Protein AF-A0A9E3D1I4-F1 (afdb_monomer_lite)

Secondary structure (DSSP, 8-state):
-----------------PPPP--EEEES-SEEEEE-TT--EEEEEEEE--TTSPPEEE-TTS-TTTTS-TTTS-SEEE-TT--EEEEEEEEEEEEEEEEE----SSS---TTBTTEEEPSSSSS--SS-TTS-EEE-TT-EEEEEEEEEEE-TT-PPTT-EEE--EEEEEEEEEEEEE-TTS-EEEEEEEEEEEES-TT--TTTS-EEEEPP---HHHHHHHHHHHHHHHHHHHHTT-

pLDDT: mean 79.7, std 18.16, range [32.25, 98.44]

Foldseek 3Di:
DDDDDDDPPPPPPPPPQFAQAQKAKAWPPLEDDADALFDKAFTKMKIAGAAPGAKHKAAFVVDPPRRHHPVQDDQWFAFPVRDIFGFPDFDTKAKFKDWDDDDDDDDDDDAADPQKHFPPDPQFDGCADPNRIDIAGHRGMDMDRRGMIGGHPVGHDAFDKDQYTKMWIKMKTWHWGADPVRDITIGIDIGTSDIQCPPSPSVRTRMHHHHHPPPPVVVVVVVVVVVVVVVVVVVVVD

Sequence (238 aa):
MKKLVIASLALISSAWSHATPDVVLSFTQPTAAPIGAHDPIPLWLTVSVPAGQSDFVFDPNAGFPWGFAASDIPTTGFDSSFTNRTFTSYSSASIGFGETCTDGAATTMVCNTSPYGIASGPGFQSIADANGLVHISAGSSVSVLAGTFYPSAAGAVPGQTYNLFNAELALTVTGTGLDGSGNTVALTGISFFDATCPSLAPSCTFTRTIAAVPEPGSWGLLALGLGGLAWELRRRRI

Structure (mmCIF, N/CA/C/O backbone):
data_AF-A0A9E3D1I4-F1
#
_entry.id   AF-A0A9E3D1I4-F1
#
loop_
_atom_site.group_PDB
_atom_site.id
_atom_site.type_symbol
_atom_site.label_atom_id
_atom_site.label_alt_id
_atom_site.label_comp_id
_atom_site.label_asym_id
_atom_site.label_entity_id
_atom_site.label_seq_id
_atom_site.pdbx_PDB_ins_code
_atom_site.Cartn_x
_atom_site.Cartn_y
_atom_site.Cartn_z
_atom_site.occupancy
_atom_site.B_iso_or_equiv
_atom_site.auth_seq_id
_atom_site.auth_comp_id
_atom_site.auth_asym_id
_atom_site.auth_atom_id
_atom_site.pdbx_PDB_model_num
ATOM 1 N N . MET A 1 1 ? 34.287 -34.549 -51.943 1.00 41.31 1 MET A N 1
ATOM 2 C CA . MET A 1 1 ? 34.324 -33.256 -51.224 1.00 41.31 1 MET A CA 1
ATOM 3 C C . MET A 1 1 ? 33.057 -33.142 -50.382 1.00 41.31 1 MET A C 1
ATOM 5 O O . MET A 1 1 ? 31.981 -33.118 -50.956 1.00 41.31 1 MET A O 1
ATOM 9 N N . LYS A 1 2 ? 33.160 -33.179 -49.046 1.00 44.72 2 LYS A N 1
ATOM 10 C CA . LYS A 1 2 ? 32.029 -33.033 -48.107 1.00 44.72 2 LYS A CA 1
ATOM 11 C C . LYS A 1 2 ? 32.090 -31.629 -47.494 1.00 44.72 2 LYS A C 1
ATOM 13 O O . LYS A 1 2 ? 33.103 -31.312 -46.881 1.00 44.72 2 LYS A O 1
ATOM 18 N N . LYS A 1 3 ? 31.055 -30.802 -47.659 1.00 36.50 3 LYS A N 1
ATOM 19 C CA . LYS A 1 3 ? 30.859 -29.540 -46.914 1.00 36.50 3 LYS A CA 1
ATOM 20 C C . LYS A 1 3 ? 29.360 -29.419 -46.625 1.00 36.50 3 LYS A C 1
ATOM 22 O O . LYS A 1 3 ? 28.575 -29.322 -47.556 1.00 36.50 3 LYS A O 1
ATOM 27 N N . LEU A 1 4 ? 28.938 -29.878 -45.449 1.00 37.59 4 LEU A N 1
ATOM 28 C CA . LEU A 1 4 ? 28.745 -29.107 -44.210 1.00 37.59 4 LEU A CA 1
ATOM 29 C C . LEU A 1 4 ? 27.609 -28.083 -44.368 1.00 37.59 4 LEU A C 1
ATOM 31 O O . LEU A 1 4 ? 27.834 -26.935 -44.733 1.00 37.59 4 LEU A O 1
ATOM 35 N N . VAL A 1 5 ? 26.386 -28.552 -44.110 1.00 38.75 5 VAL A N 1
ATOM 36 C CA . VAL A 1 5 ? 25.184 -27.728 -43.956 1.00 38.75 5 VAL A CA 1
ATOM 37 C C . VAL A 1 5 ? 25.180 -27.226 -42.514 1.00 38.75 5 VAL A C 1
ATOM 39 O O . VAL A 1 5 ? 25.064 -28.021 -41.584 1.00 38.75 5 VAL A O 1
ATOM 42 N N . ILE A 1 6 ? 25.367 -25.921 -42.326 1.00 45.91 6 ILE A N 1
ATOM 43 C CA . ILE A 1 6 ? 25.229 -25.263 -41.024 1.00 45.91 6 ILE A CA 1
ATOM 44 C C . ILE A 1 6 ? 23.731 -25.042 -40.814 1.00 45.91 6 ILE A C 1
ATOM 46 O O . ILE A 1 6 ? 23.130 -24.183 -41.454 1.00 45.91 6 ILE A O 1
ATOM 50 N N . ALA A 1 7 ? 23.118 -25.863 -39.964 1.00 43.59 7 ALA A N 1
ATOM 51 C CA . ALA A 1 7 ? 21.757 -25.645 -39.502 1.00 43.59 7 ALA A CA 1
ATOM 52 C C . ALA A 1 7 ? 21.782 -24.532 -38.447 1.00 43.59 7 ALA A C 1
ATOM 54 O O . ALA A 1 7 ? 22.271 -24.729 -37.334 1.00 43.59 7 ALA A O 1
ATOM 55 N N . SER A 1 8 ? 21.290 -23.350 -38.812 1.00 44.72 8 SER A N 1
ATOM 56 C CA . SER A 1 8 ? 21.044 -22.260 -37.873 1.00 44.72 8 SER A CA 1
ATOM 57 C C . SER A 1 8 ? 19.955 -22.688 -36.890 1.00 44.72 8 SER A C 1
ATOM 59 O O . SER A 1 8 ? 18.774 -22.717 -37.231 1.00 44.72 8 SER A O 1
ATOM 61 N N . LEU A 1 9 ? 20.358 -23.042 -35.668 1.00 41.19 9 LEU A N 1
ATOM 62 C CA . LEU A 1 9 ? 19.457 -23.172 -34.529 1.00 41.19 9 LEU A CA 1
ATOM 63 C C . LEU A 1 9 ? 18.944 -21.764 -34.195 1.00 41.19 9 LEU A C 1
ATOM 65 O O . LEU A 1 9 ? 19.615 -20.986 -33.519 1.00 41.19 9 LEU A O 1
ATOM 69 N N . ALA A 1 10 ? 17.773 -21.408 -34.719 1.00 43.47 10 ALA A N 1
ATOM 70 C CA . ALA A 1 10 ? 17.029 -20.264 -34.224 1.00 43.47 10 ALA A CA 1
ATOM 71 C C . ALA A 1 10 ? 16.539 -20.623 -32.815 1.00 43.47 10 ALA A C 1
ATOM 73 O O . ALA A 1 10 ? 15.586 -21.383 -32.653 1.00 43.47 10 ALA A O 1
ATOM 74 N N . LEU A 1 11 ? 17.236 -20.126 -31.791 1.00 40.84 11 LEU A N 1
ATOM 75 C CA . LEU A 1 11 ? 16.712 -20.076 -30.432 1.00 40.84 11 LEU A CA 1
ATOM 76 C C . LEU A 1 11 ? 15.463 -19.198 -30.480 1.00 40.84 11 LEU A C 1
ATOM 78 O O . LEU A 1 11 ? 15.553 -17.975 -30.546 1.00 40.84 11 LEU A O 1
ATOM 82 N N . ILE A 1 12 ? 14.295 -19.837 -30.504 1.00 39.03 12 ILE A N 1
ATOM 83 C CA . ILE A 1 12 ? 13.017 -19.182 -30.256 1.00 39.03 12 ILE A CA 1
ATOM 84 C C . ILE A 1 12 ? 13.049 -18.803 -28.775 1.00 39.03 12 ILE A C 1
ATOM 86 O O . ILE A 1 12 ? 12.599 -19.557 -27.916 1.00 39.03 12 ILE A O 1
ATOM 90 N N . SER A 1 13 ? 13.648 -17.658 -28.453 1.00 37.69 13 SER A N 1
ATOM 91 C CA . SER A 1 13 ? 13.347 -16.980 -27.203 1.00 37.69 13 SER A CA 1
ATOM 92 C C . SER A 1 13 ? 11.893 -16.552 -27.329 1.00 37.69 13 SER A C 1
ATOM 94 O O . SER A 1 13 ? 11.586 -15.553 -27.980 1.00 37.69 13 SER A O 1
ATOM 96 N N . SER A 1 14 ? 10.983 -17.359 -26.791 1.00 39.19 14 SER A N 1
ATOM 97 C CA . SER A 1 14 ? 9.626 -16.921 -26.500 1.00 39.19 14 SER A CA 1
ATOM 98 C C . SER A 1 14 ? 9.765 -15.626 -25.710 1.00 39.19 14 SER A C 1
ATOM 100 O O . SER A 1 14 ? 10.224 -15.652 -24.572 1.00 39.19 14 SER A O 1
ATOM 102 N N . ALA A 1 15 ? 9.483 -14.487 -26.333 1.00 39.84 15 ALA A N 1
ATOM 103 C CA . ALA A 1 15 ? 9.293 -13.254 -25.604 1.00 39.84 15 ALA A CA 1
ATOM 104 C C . ALA A 1 15 ? 7.957 -13.432 -24.885 1.00 39.84 15 ALA A C 1
ATOM 106 O O . ALA A 1 15 ? 6.895 -13.346 -25.500 1.00 39.84 15 ALA A O 1
ATOM 107 N N . TRP A 1 16 ? 8.031 -13.800 -23.609 1.00 40.53 16 TRP A N 1
ATOM 108 C CA . TRP A 1 16 ? 6.906 -13.836 -22.685 1.00 40.53 16 TRP A CA 1
ATOM 109 C C . TRP A 1 16 ? 6.444 -12.379 -22.512 1.00 40.53 16 TRP A C 1
ATOM 111 O O . TRP A 1 16 ? 6.830 -11.705 -21.568 1.00 40.53 16 TRP A O 1
ATOM 121 N N . SER A 1 17 ? 5.674 -11.856 -23.471 1.00 42.03 17 SER A N 1
ATOM 122 C CA . SER A 1 17 ? 4.935 -10.600 -23.314 1.00 42.03 17 SER A CA 1
ATOM 123 C C . SER A 1 17 ? 3.676 -10.923 -22.522 1.00 42.03 17 SER A C 1
ATOM 125 O O . SER A 1 17 ? 2.591 -11.037 -23.089 1.00 42.03 17 SER A O 1
ATOM 127 N N . HIS A 1 18 ? 3.835 -11.170 -21.225 1.00 53.09 18 HIS A N 1
ATOM 128 C CA . HIS A 1 18 ? 2.689 -11.335 -20.345 1.00 53.09 18 HIS A CA 1
ATOM 129 C C . HIS A 1 18 ? 2.144 -9.948 -20.061 1.00 53.09 18 HIS A C 1
ATOM 131 O O . HIS A 1 18 ? 2.865 -9.099 -19.544 1.00 53.09 18 HIS A O 1
ATOM 137 N N . ALA A 1 19 ? 0.885 -9.722 -20.438 1.00 61.25 19 ALA A N 1
ATOM 138 C CA . ALA A 1 19 ? 0.118 -8.654 -19.822 1.00 61.25 19 ALA A CA 1
ATOM 139 C C . ALA A 1 19 ? 0.217 -8.847 -18.306 1.00 61.25 19 ALA A C 1
ATOM 141 O O . ALA A 1 19 ? 0.108 -9.985 -17.833 1.00 61.25 19 ALA A O 1
ATOM 142 N N . THR A 1 20 ? 0.484 -7.772 -17.565 1.00 70.75 20 THR A N 1
ATOM 143 C CA . THR A 1 20 ? 0.505 -7.852 -16.104 1.00 70.75 20 THR A CA 1
ATOM 144 C C . THR A 1 20 ? -0.827 -8.451 -15.642 1.00 70.75 20 THR A C 1
ATOM 146 O O . THR A 1 20 ? -1.873 -7.976 -16.089 1.00 70.75 20 THR A O 1
ATOM 149 N N . PRO A 1 21 ? -0.826 -9.533 -14.842 1.00 77.69 21 PRO A N 1
ATOM 150 C CA . PRO A 1 21 ? -2.074 -10.180 -14.465 1.00 77.69 21 PRO A CA 1
ATOM 151 C C . PRO A 1 21 ? -2.924 -9.214 -13.644 1.00 77.69 21 PRO A C 1
ATOM 153 O O . PRO A 1 21 ? -2.389 -8.469 -12.821 1.00 77.69 21 PRO A O 1
ATOM 156 N N . ASP A 1 22 ? -4.241 -9.260 -13.842 1.00 84.69 22 ASP A N 1
A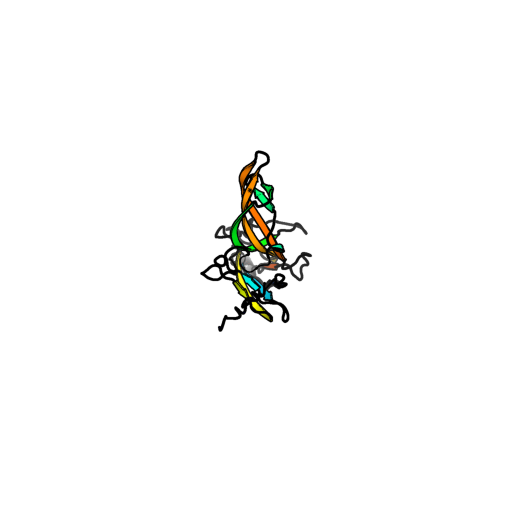TOM 157 C CA . ASP A 1 22 ? -5.173 -8.508 -13.004 1.00 84.69 22 ASP A CA 1
ATOM 158 C C . ASP A 1 22 ? -5.026 -8.995 -11.561 1.00 84.69 22 ASP A C 1
ATOM 160 O O . ASP A 1 22 ? -5.353 -10.139 -11.240 1.00 84.69 22 ASP A O 1
ATOM 164 N N . VAL A 1 23 ? -4.503 -8.142 -10.689 1.00 89.75 23 VAL A N 1
ATOM 165 C CA . VAL A 1 23 ? -4.421 -8.410 -9.256 1.00 89.75 23 VAL A CA 1
ATOM 166 C C . VAL A 1 23 ? -5.661 -7.828 -8.599 1.00 89.75 23 VAL A C 1
ATOM 168 O O . VAL A 1 23 ? -6.083 -6.736 -8.952 1.00 89.75 23 VAL A O 1
ATOM 171 N N . VAL A 1 24 ? -6.226 -8.548 -7.633 1.00 91.00 24 VAL A N 1
ATOM 172 C CA . VAL A 1 24 ? -7.333 -8.067 -6.807 1.00 91.00 24 VAL A CA 1
ATOM 173 C C . VAL A 1 24 ? -6.823 -7.767 -5.406 1.00 91.00 24 VAL A C 1
ATOM 175 O O . VAL A 1 24 ? -6.311 -8.659 -4.715 1.00 91.00 24 VAL A O 1
ATOM 178 N N . LEU A 1 25 ? -6.996 -6.522 -4.976 1.00 90.31 25 LEU A N 1
ATOM 179 C CA . LEU A 1 25 ? -6.655 -6.036 -3.648 1.00 90.31 25 LEU A CA 1
ATOM 180 C C . LEU A 1 25 ? -7.912 -5.919 -2.776 1.00 90.31 25 LEU A C 1
ATOM 182 O O . LEU A 1 25 ? -8.926 -5.359 -3.176 1.00 90.31 25 LEU A O 1
ATOM 186 N N . SER A 1 26 ? -7.858 -6.423 -1.544 1.00 90.25 26 SER A N 1
ATOM 187 C CA . SER A 1 26 ? -8.977 -6.323 -0.595 1.00 90.25 26 SER A CA 1
ATOM 188 C C . SER A 1 26 ? -8.497 -6.180 0.846 1.00 90.25 26 SER A C 1
ATOM 190 O O . SER A 1 26 ? -7.419 -6.651 1.204 1.00 90.25 26 SER A O 1
ATOM 192 N N . PHE A 1 27 ? -9.299 -5.559 1.712 1.00 89.44 27 PHE A N 1
ATOM 193 C CA . PHE A 1 27 ? -9.055 -5.639 3.152 1.00 89.44 27 PHE A CA 1
ATOM 194 C C . PHE A 1 27 ? -9.393 -7.045 3.648 1.00 89.44 27 PHE A C 1
ATOM 196 O O . PHE A 1 27 ? -10.498 -7.532 3.418 1.00 89.44 27 PHE A O 1
ATOM 203 N N . THR A 1 28 ? -8.493 -7.676 4.404 1.00 88.31 28 THR A N 1
ATOM 204 C CA . THR A 1 28 ? -8.778 -8.984 5.026 1.00 88.31 28 THR A CA 1
ATOM 205 C C . THR A 1 28 ? -9.933 -8.878 6.025 1.00 88.31 28 THR A C 1
ATOM 207 O O . THR A 1 28 ? -10.706 -9.813 6.213 1.00 88.31 28 THR A O 1
ATOM 210 N N . GLN A 1 29 ? -10.046 -7.722 6.684 1.00 83.50 29 GLN A N 1
ATOM 211 C CA . GLN A 1 29 ? -11.100 -7.406 7.644 1.00 83.50 29 GLN A CA 1
ATOM 212 C C . GLN A 1 29 ? -11.575 -5.966 7.417 1.00 83.50 29 GLN A C 1
ATOM 214 O O . GLN A 1 29 ? -11.140 -5.067 8.149 1.00 83.50 29 GLN A O 1
ATOM 219 N N . PRO A 1 30 ? -12.443 -5.721 6.416 1.00 77.56 30 PRO A N 1
ATOM 220 C CA . PRO A 1 30 ? -12.924 -4.374 6.109 1.00 77.56 30 PRO A CA 1
ATOM 221 C C . PRO A 1 30 ? -13.661 -3.778 7.310 1.00 77.56 30 PRO A C 1
ATOM 223 O O . PRO A 1 30 ? -13.490 -2.609 7.622 1.00 77.56 30 PRO A O 1
ATOM 226 N N . THR A 1 31 ? -14.364 -4.612 8.076 1.00 78.31 31 THR A N 1
ATOM 227 C CA . THR A 1 31 ? -14.998 -4.263 9.351 1.00 78.31 31 THR A CA 1
ATOM 228 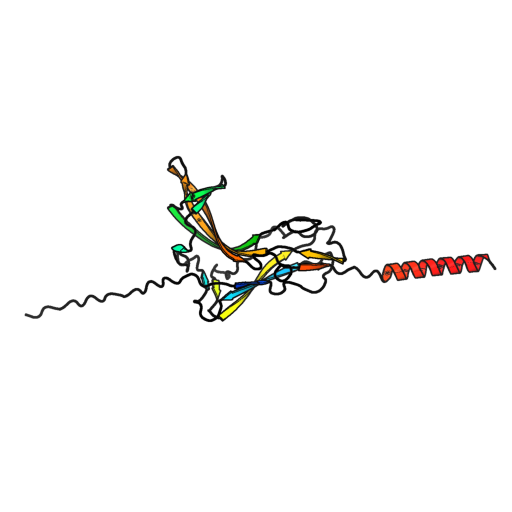C C . THR A 1 31 ? -14.555 -5.246 10.431 1.00 78.31 31 THR A C 1
ATOM 230 O O . THR A 1 31 ? -14.470 -6.444 10.158 1.00 78.31 31 THR A O 1
ATOM 233 N N . ALA A 1 32 ? -14.310 -4.784 11.656 1.00 76.31 32 ALA A N 1
ATOM 234 C CA . ALA A 1 32 ? -13.990 -5.664 12.781 1.00 76.31 32 ALA A CA 1
ATOM 235 C C . ALA A 1 32 ? -14.719 -5.240 14.056 1.00 76.31 32 ALA A C 1
ATOM 237 O O . ALA A 1 32 ? -15.386 -4.205 14.095 1.00 76.31 32 ALA A O 1
ATOM 238 N N . ALA A 1 33 ? -14.590 -6.076 15.088 1.00 82.19 33 ALA A N 1
ATOM 239 C CA . ALA A 1 33 ? -15.156 -5.829 16.404 1.00 82.19 33 ALA A CA 1
ATOM 240 C C . ALA A 1 33 ? -14.671 -4.491 16.995 1.00 82.19 33 ALA A C 1
ATOM 242 O O . ALA A 1 33 ? -13.593 -4.012 16.624 1.00 82.19 33 ALA A O 1
ATOM 243 N N . PRO A 1 34 ? -15.442 -3.903 17.928 1.00 85.50 34 PRO A N 1
ATOM 244 C CA . PRO A 1 34 ? -15.034 -2.680 18.588 1.00 85.50 34 PRO A CA 1
ATOM 245 C C . PRO A 1 34 ? -13.682 -2.825 19.291 1.00 85.50 34 PRO A C 1
ATOM 247 O O . PRO A 1 34 ? -13.417 -3.844 19.928 1.00 85.50 34 PRO A O 1
ATOM 250 N N . ILE A 1 35 ? -12.856 -1.790 19.197 1.00 87.56 35 ILE A N 1
ATOM 251 C CA . ILE A 1 35 ? -11.520 -1.728 19.808 1.00 87.56 35 ILE A CA 1
ATOM 252 C C . ILE A 1 35 ? -11.481 -0.685 20.926 1.00 87.56 35 ILE A C 1
ATOM 254 O O . ILE A 1 35 ? -12.298 0.237 20.943 1.00 87.56 35 ILE A O 1
ATOM 258 N N . GLY A 1 36 ? -10.536 -0.790 21.855 1.00 87.81 36 GLY A N 1
ATOM 259 C CA . GLY A 1 36 ? -10.308 0.253 22.847 1.00 87.81 36 GLY A CA 1
ATOM 260 C C . GLY A 1 36 ? -9.837 1.564 22.212 1.00 87.81 36 GLY A C 1
ATOM 261 O O . GLY A 1 36 ? -9.196 1.581 21.163 1.00 87.81 36 GLY A O 1
ATOM 262 N N . ALA A 1 37 ? -10.115 2.682 22.885 1.00 87.25 37 ALA A N 1
ATOM 263 C CA . ALA A 1 37 ? -9.743 4.027 22.431 1.00 87.25 37 ALA A CA 1
ATOM 264 C C . ALA A 1 37 ? -8.227 4.235 22.235 1.00 87.25 37 ALA A C 1
ATOM 266 O O . ALA A 1 37 ? -7.821 5.151 21.523 1.00 87.25 37 ALA A O 1
ATOM 267 N N . HIS A 1 38 ? -7.397 3.403 22.868 1.00 86.75 38 HIS A N 1
ATOM 268 C CA . HIS A 1 38 ? -5.936 3.470 22.790 1.00 86.75 38 HIS A CA 1
ATOM 269 C C . HIS A 1 38 ? -5.308 2.237 22.129 1.00 86.75 38 HIS A C 1
ATOM 271 O O . HIS A 1 38 ? -4.083 2.118 22.096 1.00 86.75 38 HIS A O 1
ATOM 277 N N . ASP A 1 39 ? -6.125 1.342 21.574 1.00 87.50 39 ASP A N 1
ATOM 278 C CA . ASP A 1 39 ? -5.611 0.137 20.940 1.00 87.50 39 ASP A CA 1
ATOM 279 C C . ASP A 1 39 ? -5.112 0.451 19.521 1.00 87.50 39 ASP A C 1
ATOM 281 O O . ASP A 1 39 ? -5.786 1.170 18.768 1.00 87.50 39 ASP A O 1
ATOM 285 N N . PRO A 1 40 ? -3.938 -0.074 19.128 1.00 86.94 40 PRO A N 1
ATOM 286 C CA . PRO A 1 40 ? -3.469 0.032 17.758 1.00 86.94 40 PRO A CA 1
ATOM 287 C C . PRO A 1 40 ? -4.345 -0.805 16.822 1.00 86.94 40 PRO A C 1
ATOM 289 O O . PRO A 1 40 ? -4.815 -1.888 17.176 1.00 86.94 40 PRO A O 1
ATOM 292 N N . ILE A 1 41 ? -4.515 -0.325 15.594 1.00 84.19 41 ILE A N 1
ATOM 293 C CA . ILE A 1 41 ? -5.323 -0.983 14.568 1.00 84.19 41 ILE A CA 1
ATOM 294 C C . ILE A 1 41 ? -4.391 -1.554 13.500 1.00 84.19 41 ILE A C 1
ATOM 296 O O . ILE A 1 41 ? -3.895 -0.788 12.669 1.00 84.19 41 ILE A O 1
ATOM 300 N N . PRO A 1 42 ? -4.145 -2.875 13.482 1.00 85.56 42 PRO A N 1
ATOM 301 C CA . PRO A 1 42 ? -3.404 -3.489 12.395 1.00 85.56 42 PRO A CA 1
ATOM 302 C C . PRO A 1 42 ? -4.269 -3.518 11.135 1.00 85.56 42 PRO A C 1
ATOM 304 O O . PRO A 1 42 ? -5.436 -3.926 11.159 1.00 85.56 42 PRO A O 1
ATOM 307 N N . LEU A 1 43 ? -3.674 -3.111 10.025 1.00 83.19 43 LEU A N 1
ATOM 308 C CA . LEU A 1 43 ? -4.296 -3.120 8.721 1.00 83.19 43 LEU A CA 1
ATOM 309 C C . LEU A 1 43 ? -3.747 -4.272 7.890 1.00 83.19 43 LEU A C 1
ATOM 311 O O . LEU A 1 43 ? -2.605 -4.244 7.436 1.00 83.19 43 LEU A O 1
ATOM 315 N N . TRP A 1 44 ? -4.605 -5.253 7.649 1.00 88.75 44 TRP A N 1
ATOM 316 C CA . TRP A 1 44 ? -4.286 -6.393 6.806 1.00 88.75 44 TRP A CA 1
ATOM 317 C C . TRP A 1 44 ? -4.937 -6.248 5.436 1.00 88.75 44 TRP A C 1
ATOM 319 O O . TRP A 1 44 ? -6.154 -6.053 5.333 1.00 88.75 44 TRP A O 1
ATOM 329 N N . LEU A 1 45 ? -4.113 -6.367 4.401 1.00 89.31 45 LEU A N 1
ATOM 330 C CA . LEU A 1 45 ? -4.535 -6.429 3.009 1.00 89.31 45 LEU A CA 1
ATOM 331 C C . LEU A 1 45 ? -4.325 -7.840 2.482 1.00 89.31 45 LEU A C 1
ATOM 333 O O . LEU A 1 45 ? -3.360 -8.508 2.846 1.00 89.31 45 LEU A O 1
ATOM 337 N N . THR A 1 46 ? -5.221 -8.277 1.610 1.00 92.81 46 THR A N 1
ATOM 338 C CA . THR A 1 46 ? -5.073 -9.493 0.822 1.00 92.81 46 THR A CA 1
ATOM 339 C C . THR A 1 46 ? -4.907 -9.112 -0.635 1.00 92.81 46 THR A C 1
ATOM 341 O O . THR A 1 46 ? -5.759 -8.436 -1.211 1.00 92.81 46 THR A O 1
ATOM 344 N N . VAL A 1 47 ? -3.799 -9.564 -1.207 1.00 93.06 47 VAL A N 1
ATOM 345 C CA . VAL A 1 47 ? -3.472 -9.455 -2.624 1.00 93.06 47 VAL A CA 1
ATOM 346 C C . VAL A 1 47 ? -3.736 -10.819 -3.241 1.00 93.06 47 VAL A C 1
ATOM 348 O O . VAL A 1 47 ? -3.204 -11.822 -2.763 1.00 93.06 47 VAL A O 1
ATOM 351 N N . SER A 1 48 ? -4.574 -10.883 -4.268 1.00 94.56 48 SER A N 1
ATOM 352 C CA . SER A 1 48 ? -4.960 -12.145 -4.900 1.00 94.56 48 SER A CA 1
ATOM 353 C C . SER A 1 48 ? -4.829 -12.080 -6.411 1.00 94.56 48 SER A C 1
ATOM 355 O O . SER A 1 48 ? -5.111 -11.054 -7.020 1.00 94.56 48 SER A O 1
ATOM 357 N N . VAL A 1 49 ? -4.401 -13.187 -7.009 1.00 94.25 49 VAL A N 1
ATOM 358 C CA . VAL A 1 49 ? -4.333 -13.347 -8.462 1.00 94.25 49 VAL A CA 1
ATOM 359 C C . VAL A 1 49 ? -5.455 -14.306 -8.861 1.00 94.25 49 VAL A C 1
ATOM 361 O O . VAL A 1 49 ? -5.430 -15.462 -8.428 1.00 94.25 49 VAL A O 1
ATOM 364 N N . PRO A 1 50 ? -6.460 -13.880 -9.646 1.00 93.62 50 PRO A N 1
ATOM 365 C CA . PRO A 1 50 ? -7.558 -14.741 -10.066 1.00 93.62 50 PRO A CA 1
ATOM 366 C C . PRO A 1 50 ? -7.076 -16.010 -10.776 1.00 93.62 50 PRO A C 1
ATOM 368 O O . PRO A 1 50 ? -6.079 -16.015 -11.502 1.00 93.62 50 PRO A O 1
ATOM 371 N N . ALA A 1 51 ? -7.810 -17.109 -10.592 1.00 92.50 51 ALA A N 1
ATOM 372 C CA . ALA A 1 51 ? -7.539 -18.339 -11.327 1.00 92.50 51 ALA A CA 1
ATOM 373 C C . ALA A 1 51 ? -7.731 -18.103 -12.836 1.00 92.50 51 ALA A C 1
ATOM 375 O O . ALA A 1 51 ? -8.743 -17.546 -13.256 1.00 92.50 51 ALA A O 1
ATOM 376 N N . GLY A 1 52 ? -6.764 -18.540 -13.646 1.00 90.00 52 GLY A N 1
ATOM 377 C CA . GLY A 1 52 ? -6.770 -18.342 -15.100 1.00 90.00 52 GLY A CA 1
ATOM 378 C C . GLY A 1 52 ? -5.956 -17.141 -15.594 1.00 90.00 52 GLY A C 1
ATOM 379 O O . GLY A 1 52 ? -5.811 -16.994 -16.804 1.00 90.00 52 GLY A O 1
ATOM 380 N N . GLN A 1 53 ? -5.397 -16.331 -14.690 1.00 91.00 53 GLN A N 1
ATOM 381 C CA . GLN A 1 53 ? -4.375 -15.331 -15.015 1.00 91.00 53 GLN A CA 1
ATOM 382 C C . GLN A 1 53 ? -2.964 -15.946 -14.989 1.00 91.00 53 GLN A C 1
ATOM 384 O O . GLN A 1 53 ? -2.791 -17.105 -14.608 1.00 91.00 53 GLN A O 1
ATOM 389 N N . SER A 1 54 ? -1.948 -15.189 -15.409 1.00 91.44 54 SER A N 1
ATOM 390 C CA . SER A 1 54 ? -0.547 -15.538 -15.139 1.00 91.44 54 SER A CA 1
ATOM 391 C C . SER A 1 54 ? -0.145 -15.185 -13.707 1.00 91.44 54 SER A C 1
ATOM 393 O O . SER A 1 54 ? -0.804 -14.385 -13.049 1.00 91.44 54 SER A O 1
ATOM 395 N N . ASP A 1 55 ? 0.951 -15.771 -13.232 1.00 92.75 55 ASP A N 1
ATOM 396 C CA . ASP A 1 55 ? 1.540 -15.423 -11.939 1.00 92.75 55 ASP A CA 1
ATOM 397 C C . ASP A 1 55 ? 1.895 -13.931 -11.877 1.00 92.75 55 ASP A C 1
ATOM 399 O O . ASP A 1 55 ? 2.398 -13.357 -12.846 1.00 92.75 55 ASP A O 1
ATOM 403 N N . PHE A 1 56 ? 1.671 -13.313 -10.718 1.00 92.69 56 PHE A N 1
ATOM 404 C CA . PHE A 1 56 ? 2.147 -11.966 -10.436 1.00 92.69 56 PHE A CA 1
ATOM 405 C C . PHE A 1 56 ? 3.574 -12.047 -9.903 1.00 92.69 56 PHE A C 1
ATOM 407 O O . PHE A 1 56 ? 3.799 -12.566 -8.806 1.00 92.69 56 PHE A O 1
ATOM 414 N N . VAL A 1 57 ? 4.533 -11.559 -10.690 1.00 92.81 57 VAL A N 1
ATOM 415 C CA . VAL A 1 57 ? 5.961 -11.626 -10.371 1.00 92.81 57 VAL A CA 1
ATOM 416 C C . VAL A 1 57 ? 6.572 -10.233 -10.448 1.00 92.81 57 VAL A C 1
ATOM 418 O O . VAL A 1 57 ? 6.516 -9.586 -11.489 1.00 92.81 57 VAL A O 1
ATOM 421 N N . PHE A 1 58 ? 7.195 -9.801 -9.355 1.00 93.12 58 PHE A N 1
ATOM 422 C CA . PHE A 1 58 ? 8.063 -8.631 -9.314 1.00 93.12 58 PHE A CA 1
ATOM 423 C C . PHE A 1 58 ? 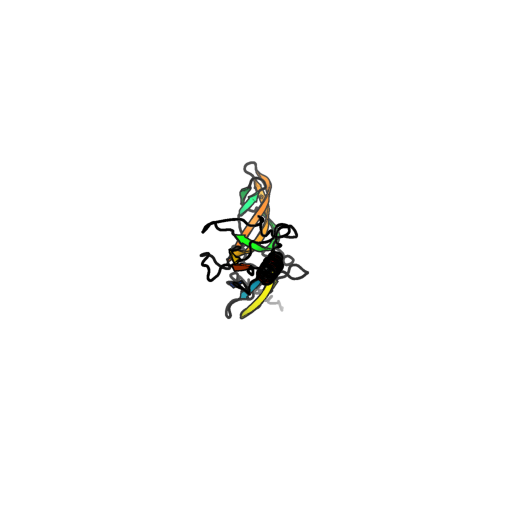9.449 -9.056 -8.842 1.00 93.12 58 PHE A C 1
ATOM 425 O O . PHE A 1 58 ? 9.588 -9.643 -7.768 1.00 93.12 58 PHE A O 1
ATOM 432 N N . ASP A 1 59 ? 10.470 -8.730 -9.630 1.00 93.62 59 ASP A N 1
ATOM 433 C CA . ASP A 1 59 ? 11.865 -8.953 -9.261 1.00 93.62 59 ASP A CA 1
ATOM 434 C C . ASP A 1 59 ? 12.700 -7.688 -9.526 1.00 93.62 59 ASP A C 1
ATOM 436 O O . ASP A 1 59 ? 13.035 -7.403 -10.683 1.00 93.62 59 ASP A O 1
ATOM 440 N N . PRO A 1 60 ? 13.083 -6.927 -8.480 1.00 91.00 60 PRO A N 1
ATOM 441 C CA . PRO A 1 60 ? 13.889 -5.722 -8.642 1.00 91.00 60 PRO A CA 1
ATOM 442 C C . PRO A 1 60 ? 15.308 -6.027 -9.155 1.00 91.00 60 PRO A C 1
ATOM 444 O O . PRO A 1 60 ? 15.966 -5.134 -9.694 1.00 91.00 60 PRO A O 1
ATOM 447 N N . ASN A 1 61 ? 15.774 -7.274 -9.034 1.00 92.00 61 ASN A N 1
ATOM 448 C CA . ASN A 1 61 ? 17.108 -7.723 -9.429 1.00 92.00 61 ASN A CA 1
ATOM 449 C C . ASN A 1 61 ? 17.156 -8.295 -10.855 1.00 92.00 61 ASN A C 1
ATOM 451 O O . ASN A 1 61 ? 18.245 -8.404 -11.420 1.00 92.00 61 ASN A O 1
ATOM 455 N N . ALA A 1 62 ? 16.009 -8.603 -11.470 1.00 89.94 62 ALA A N 1
ATOM 456 C CA . ALA A 1 62 ? 15.932 -9.087 -12.853 1.00 89.94 62 ALA A CA 1
ATOM 457 C C . ALA A 1 62 ? 16.328 -8.024 -13.902 1.00 89.94 62 ALA A C 1
ATOM 459 O O . ALA A 1 62 ? 16.489 -8.342 -15.082 1.00 89.94 62 ALA A O 1
ATOM 460 N N . GLY A 1 63 ? 16.502 -6.766 -13.478 1.00 89.75 63 GLY A N 1
ATOM 461 C CA . GLY A 1 63 ? 16.660 -5.615 -14.364 1.00 89.75 63 GLY A CA 1
ATOM 462 C C . GLY A 1 63 ? 15.333 -5.204 -15.002 1.00 89.75 63 GLY A C 1
ATOM 463 O O . GLY A 1 63 ? 14.333 -5.910 -14.900 1.00 89.75 63 GLY A O 1
ATOM 464 N N . PHE A 1 64 ? 15.306 -4.042 -15.658 1.00 91.56 64 PHE A N 1
ATOM 465 C CA . PHE A 1 64 ? 14.114 -3.575 -16.371 1.00 91.56 64 PHE A CA 1
ATOM 466 C C . PHE A 1 64 ? 13.637 -4.640 -17.381 1.00 91.56 64 PHE A C 1
ATOM 468 O O . PHE A 1 64 ? 14.467 -5.113 -18.167 1.00 91.56 64 PHE A O 1
ATOM 475 N N . PRO A 1 65 ? 12.335 -4.996 -17.422 1.00 92.88 65 PRO A N 1
ATOM 476 C CA . PRO A 1 65 ? 11.174 -4.359 -16.767 1.00 92.88 65 PRO A CA 1
ATOM 477 C C . PRO A 1 65 ? 10.700 -5.002 -15.438 1.00 92.88 65 PRO A C 1
ATOM 479 O O . PRO A 1 65 ? 9.524 -4.913 -15.099 1.00 92.88 65 PRO A O 1
ATOM 482 N N . TRP A 1 66 ? 11.586 -5.648 -14.673 1.00 93.25 66 TRP A N 1
ATOM 483 C CA . TRP A 1 66 ? 11.341 -6.183 -13.317 1.00 93.25 66 TRP A CA 1
ATOM 484 C C . TRP A 1 66 ? 10.208 -7.209 -13.191 1.00 93.25 66 TRP A C 1
ATOM 486 O O . TRP A 1 66 ? 9.572 -7.313 -12.144 1.00 93.25 66 TRP A O 1
ATOM 496 N N . GLY A 1 67 ? 9.962 -7.974 -14.255 1.00 88.81 67 GLY A N 1
ATOM 497 C CA . GLY A 1 67 ? 8.893 -8.979 -14.304 1.00 88.81 67 GLY A CA 1
ATOM 498 C C . GLY A 1 67 ? 7.592 -8.503 -14.958 1.00 88.81 67 GLY A C 1
ATOM 499 O O . GLY A 1 67 ? 6.701 -9.319 -15.166 1.00 88.81 67 GLY A O 1
ATOM 500 N N . PHE A 1 68 ? 7.499 -7.230 -15.355 1.00 89.25 68 PHE A N 1
ATOM 501 C CA . PHE A 1 68 ? 6.325 -6.666 -16.034 1.00 89.25 68 PHE A CA 1
ATOM 502 C C . PHE A 1 68 ? 6.499 -6.569 -17.554 1.00 89.25 68 PHE A C 1
ATOM 504 O O . PHE A 1 68 ? 7.606 -6.682 -18.082 1.00 89.25 68 PHE A O 1
ATOM 511 N N . ALA A 1 69 ? 5.421 -6.286 -18.289 1.00 88.38 69 ALA A N 1
ATOM 512 C CA . ALA A 1 69 ? 5.561 -5.807 -19.660 1.00 88.38 69 ALA A CA 1
ATOM 513 C C . ALA A 1 69 ? 6.096 -4.367 -19.660 1.00 88.38 69 ALA A C 1
ATOM 515 O O . ALA A 1 69 ? 5.682 -3.529 -18.863 1.00 88.38 69 ALA A O 1
ATOM 516 N N . ALA A 1 70 ? 6.985 -4.039 -20.601 1.00 90.81 70 ALA A N 1
ATOM 517 C CA . ALA A 1 70 ? 7.534 -2.685 -20.717 1.00 90.81 70 ALA A CA 1
ATOM 518 C C . ALA A 1 70 ? 6.456 -1.608 -20.968 1.00 90.81 70 ALA A C 1
ATOM 520 O O . ALA A 1 70 ? 6.683 -0.445 -20.646 1.00 90.81 70 ALA A O 1
ATOM 521 N N . SER A 1 71 ? 5.301 -1.989 -21.530 1.00 88.94 71 SER A N 1
ATOM 522 C CA . SER A 1 71 ? 4.132 -1.118 -21.716 1.00 88.94 71 SER A CA 1
ATOM 523 C C . SER A 1 71 ? 3.454 -0.708 -20.413 1.00 88.94 71 SER A C 1
ATOM 525 O O . SER A 1 71 ? 2.787 0.322 -20.383 1.00 88.94 71 SER A O 1
ATOM 527 N N . ASP A 1 72 ? 3.621 -1.509 -19.363 1.00 87.38 72 ASP A N 1
ATOM 528 C CA . ASP A 1 72 ? 2.926 -1.342 -18.084 1.00 87.38 72 ASP A CA 1
ATOM 529 C C . ASP A 1 72 ? 3.774 -0.491 -17.117 1.00 87.38 72 ASP A C 1
ATOM 531 O O . ASP A 1 72 ? 3.303 -0.022 -16.078 1.00 87.38 72 ASP A O 1
ATOM 535 N N . ILE A 1 73 ? 5.032 -0.235 -17.493 1.00 91.81 73 ILE A N 1
ATOM 536 C CA . ILE A 1 73 ? 5.941 0.667 -16.793 1.00 91.81 73 ILE A CA 1
ATOM 537 C C . ILE A 1 73 ? 5.616 2.121 -17.179 1.00 91.81 73 ILE A C 1
ATOM 539 O O . ILE A 1 73 ? 5.547 2.435 -18.372 1.00 91.81 73 ILE A O 1
ATOM 543 N N . PRO A 1 74 ? 5.459 3.040 -16.206 1.00 92.62 74 PRO A N 1
ATOM 544 C CA . PRO A 1 74 ? 5.142 4.428 -16.509 1.00 92.62 74 PRO A CA 1
ATOM 545 C C . PRO A 1 74 ? 6.260 5.084 -17.327 1.00 92.62 74 PRO A C 1
ATOM 547 O O . PRO A 1 74 ? 7.420 5.110 -16.922 1.00 92.62 74 PRO A O 1
ATOM 550 N N . THR A 1 75 ? 5.896 5.659 -18.474 1.00 96.56 75 THR A N 1
ATOM 551 C CA . THR A 1 75 ? 6.835 6.333 -19.392 1.00 96.56 75 THR A CA 1
ATOM 552 C C . THR A 1 75 ? 7.176 7.759 -18.963 1.00 96.56 75 THR A C 1
ATOM 554 O O . THR A 1 75 ? 8.131 8.356 -19.466 1.00 96.56 75 THR A O 1
ATOM 557 N N . THR A 1 76 ? 6.423 8.303 -18.007 1.00 96.38 76 THR A N 1
ATOM 558 C CA . THR A 1 76 ? 6.639 9.621 -17.413 1.00 96.38 76 THR A CA 1
ATOM 559 C C . THR A 1 76 ? 6.710 9.534 -15.896 1.00 96.38 76 THR A C 1
ATOM 561 O O . THR A 1 76 ? 6.024 8.716 -15.286 1.00 96.38 76 THR A O 1
ATOM 564 N N . GLY A 1 77 ? 7.486 10.421 -15.287 1.00 94.50 77 GLY A N 1
ATOM 565 C CA . GLY A 1 77 ? 7.557 10.612 -13.844 1.00 94.50 77 GLY A CA 1
ATOM 566 C C . GLY A 1 77 ? 7.700 12.088 -13.496 1.00 94.50 77 GLY A C 1
ATOM 567 O O . GLY A 1 77 ? 7.925 12.923 -14.371 1.00 94.50 77 GLY A O 1
ATOM 568 N N . PHE A 1 78 ? 7.575 12.416 -12.220 1.00 95.69 78 PHE A N 1
ATOM 569 C CA . PHE A 1 78 ? 7.719 13.772 -11.706 1.00 95.69 78 PHE A CA 1
ATOM 570 C C . PHE A 1 78 ? 9.146 14.026 -11.209 1.00 95.69 78 PHE A C 1
ATOM 572 O O . PHE A 1 78 ? 9.757 13.167 -10.569 1.00 95.69 78 PHE A O 1
ATOM 579 N N . ASP A 1 79 ? 9.672 15.215 -11.513 1.00 94.94 79 ASP A N 1
ATOM 580 C CA . ASP A 1 79 ? 10.920 15.725 -10.938 1.00 94.94 79 ASP A CA 1
ATOM 581 C C . ASP A 1 79 ? 10.700 16.331 -9.535 1.00 94.94 79 ASP A C 1
ATOM 583 O O . ASP A 1 79 ? 9.589 16.346 -8.998 1.00 94.94 79 ASP A O 1
ATOM 587 N N . SER A 1 80 ? 11.761 16.865 -8.922 1.00 93.62 80 SER A N 1
ATOM 588 C CA . SER A 1 80 ? 11.690 17.520 -7.603 1.00 93.62 80 SER A CA 1
ATOM 589 C C . SER A 1 80 ? 10.814 18.779 -7.570 1.00 93.62 80 SER A C 1
ATOM 591 O O . SER A 1 80 ? 10.473 19.259 -6.491 1.00 93.62 80 SER A O 1
ATOM 593 N N . SER A 1 81 ? 10.448 19.314 -8.736 1.00 95.12 81 SER A N 1
ATOM 594 C CA . SER A 1 81 ? 9.516 20.432 -8.894 1.00 95.12 81 SER A CA 1
ATOM 595 C C . SER A 1 81 ? 8.099 19.951 -9.228 1.00 95.12 81 SER A C 1
ATOM 597 O O . SER A 1 81 ? 7.276 20.754 -9.664 1.00 95.12 81 SER A O 1
ATOM 599 N N . PHE A 1 82 ? 7.815 18.652 -9.065 1.00 92.31 82 PHE A N 1
ATOM 600 C CA . PHE A 1 82 ? 6.550 18.002 -9.419 1.00 92.31 82 PHE A CA 1
ATOM 601 C C . PHE A 1 82 ? 6.142 18.206 -10.886 1.00 92.31 82 PHE A C 1
ATOM 603 O O . PHE A 1 82 ? 4.963 18.153 -11.235 1.00 92.31 82 PHE A O 1
ATOM 610 N N . THR A 1 83 ? 7.114 18.443 -11.770 1.00 95.12 83 THR A N 1
ATOM 611 C CA . THR A 1 83 ? 6.858 18.559 -13.205 1.00 95.12 83 THR A CA 1
ATOM 612 C C . THR A 1 83 ? 6.965 17.183 -13.843 1.00 95.12 83 THR A C 1
ATOM 614 O O . THR A 1 83 ? 7.997 16.524 -13.727 1.00 95.12 83 THR A O 1
ATOM 617 N N . ASN A 1 84 ? 5.912 16.758 -14.546 1.00 96.75 84 ASN A N 1
ATOM 618 C CA . ASN A 1 84 ? 5.931 15.509 -15.303 1.00 96.75 84 ASN A CA 1
ATOM 619 C C . ASN A 1 84 ? 6.896 15.600 -16.486 1.00 96.75 84 ASN A C 1
ATOM 621 O O . ASN A 1 84 ? 6.807 16.516 -17.308 1.00 96.75 84 ASN A O 1
ATOM 625 N N . ARG A 1 85 ? 7.790 14.619 -16.592 1.00 97.19 85 ARG A N 1
ATOM 626 C CA . ARG A 1 85 ? 8.763 14.470 -17.675 1.00 97.19 85 ARG A CA 1
ATOM 627 C C . ARG A 1 85 ? 8.871 13.017 -18.107 1.00 97.19 85 ARG A C 1
ATOM 629 O O . ARG A 1 85 ? 8.570 12.107 -17.341 1.00 97.19 85 ARG A O 1
ATOM 636 N N . THR A 1 86 ? 9.316 12.804 -19.337 1.00 98.06 86 THR A N 1
ATOM 637 C CA . THR A 1 86 ? 9.541 11.465 -19.888 1.00 98.06 86 THR A CA 1
ATOM 638 C C . THR A 1 86 ? 10.820 10.857 -19.322 1.00 98.06 86 THR A C 1
ATOM 640 O O . THR A 1 86 ? 11.848 11.534 -19.239 1.00 98.06 86 THR A O 1
ATOM 643 N N . PHE A 1 87 ? 10.771 9.574 -18.973 1.00 98.12 87 PHE A N 1
ATOM 644 C CA . PHE A 1 87 ? 11.963 8.814 -18.620 1.00 98.12 87 PHE A CA 1
ATOM 645 C C . PHE A 1 87 ? 12.853 8.593 -19.848 1.00 98.12 87 PHE A C 1
ATOM 647 O O . PHE A 1 87 ? 12.403 8.123 -20.891 1.00 98.12 87 PHE A O 1
ATOM 654 N N . THR A 1 88 ? 14.140 8.888 -19.700 1.00 97.94 88 THR A N 1
ATOM 655 C CA . THR A 1 88 ? 15.198 8.509 -20.646 1.00 97.94 88 THR A CA 1
ATOM 656 C C . THR A 1 88 ? 15.849 7.190 -20.231 1.00 97.94 88 THR A C 1
ATOM 658 O O . THR A 1 88 ? 16.286 6.412 -21.076 1.00 97.94 88 THR A O 1
ATOM 661 N N . SER A 1 89 ? 15.918 6.922 -18.926 1.00 97.06 89 SER A N 1
ATOM 662 C CA . SER A 1 89 ? 16.391 5.655 -18.378 1.00 97.06 89 SER A CA 1
ATOM 663 C C . SER A 1 89 ? 15.732 5.354 -17.039 1.00 97.06 89 SER A C 1
ATOM 665 O O . SER A 1 89 ? 15.289 6.256 -16.326 1.00 97.06 89 SER A O 1
ATOM 667 N N . TYR A 1 90 ? 15.722 4.073 -16.691 1.00 97.25 90 TYR A N 1
ATOM 668 C CA . TYR A 1 90 ? 15.224 3.566 -15.423 1.00 97.25 90 TYR A CA 1
ATOM 669 C C . TYR A 1 90 ? 16.385 3.079 -14.552 1.00 97.25 90 TYR A C 1
ATOM 671 O O . TYR A 1 90 ? 17.334 2.487 -15.070 1.00 97.25 90 TYR A O 1
ATOM 679 N N . SER A 1 91 ? 16.316 3.316 -13.243 1.00 95.81 91 SER A N 1
ATOM 680 C CA . SER A 1 91 ? 17.354 2.920 -12.281 1.00 95.81 91 SER A CA 1
ATOM 681 C C . SER A 1 91 ? 16.891 1.858 -11.297 1.00 95.81 91 SER A C 1
ATOM 683 O O . SER A 1 91 ? 17.653 0.947 -10.985 1.00 95.81 91 SER A O 1
ATOM 685 N N . SER A 1 92 ? 15.663 1.958 -10.796 1.00 94.69 92 SER A N 1
ATOM 686 C CA . SER A 1 92 ? 15.112 0.977 -9.863 1.00 94.69 92 SER A CA 1
ATOM 687 C C . SER A 1 92 ? 13.592 0.992 -9.885 1.00 94.69 92 SER A C 1
ATOM 689 O O . SER A 1 92 ? 12.973 1.953 -10.344 1.00 94.69 92 SER A O 1
ATOM 691 N N . ALA A 1 93 ? 13.007 -0.070 -9.349 1.00 93.00 93 ALA A N 1
ATOM 692 C CA . ALA A 1 93 ? 11.593 -0.141 -9.055 1.00 93.00 93 ALA A CA 1
ATOM 693 C C . ALA A 1 93 ? 11.387 -0.711 -7.652 1.00 93.00 93 ALA A C 1
ATOM 695 O O . ALA A 1 93 ? 12.227 -1.450 -7.135 1.00 93.00 93 ALA A O 1
ATOM 696 N N . SER A 1 94 ? 10.261 -0.369 -7.048 1.00 91.19 94 SER A N 1
ATOM 697 C CA . SER A 1 94 ? 9.755 -0.973 -5.826 1.00 91.19 94 SER A CA 1
ATOM 698 C C . SER A 1 94 ? 8.250 -1.149 -5.939 1.00 91.19 94 SER A C 1
ATOM 700 O O . SER A 1 94 ? 7.563 -0.383 -6.617 1.00 91.19 94 SER A O 1
ATOM 702 N N . ILE A 1 95 ? 7.735 -2.162 -5.254 1.00 89.12 95 ILE A N 1
ATOM 703 C CA . ILE A 1 95 ? 6.303 -2.400 -5.145 1.00 89.12 95 ILE A CA 1
ATOM 704 C C . ILE A 1 95 ? 5.866 -2.263 -3.694 1.00 89.12 95 ILE A C 1
ATOM 706 O O . ILE A 1 95 ? 6.558 -2.699 -2.769 1.00 89.12 95 ILE A O 1
ATOM 710 N N . GLY A 1 96 ? 4.720 -1.639 -3.483 1.00 86.81 96 GLY A N 1
ATOM 711 C CA . GLY A 1 96 ? 4.169 -1.426 -2.156 1.00 86.81 96 GLY A CA 1
ATOM 712 C C . GLY A 1 96 ? 2.737 -0.942 -2.239 1.00 86.81 96 GLY A C 1
ATOM 713 O O . GLY A 1 96 ? 2.126 -0.976 -3.309 1.00 86.81 96 GLY A O 1
ATOM 714 N N . PHE A 1 97 ? 2.211 -0.488 -1.108 1.00 83.88 97 PHE A N 1
ATOM 715 C CA . PHE A 1 97 ? 0.877 0.090 -1.082 1.00 83.88 97 PHE A CA 1
ATOM 716 C C . PHE A 1 97 ? 0.925 1.613 -1.060 1.00 83.88 97 PHE A C 1
ATOM 718 O O . PHE A 1 97 ? 1.743 2.217 -0.367 1.00 83.88 97 PHE A O 1
ATOM 725 N N . GLY A 1 98 ? 0.029 2.218 -1.828 1.00 75.62 98 GLY A N 1
ATOM 726 C CA . GLY A 1 98 ? -0.379 3.604 -1.689 1.00 75.62 98 GLY A CA 1
ATOM 727 C C . GLY A 1 98 ? -1.671 3.709 -0.883 1.00 75.62 98 GLY A C 1
ATOM 728 O O . GLY A 1 98 ? -2.397 2.729 -0.689 1.00 75.62 98 GLY A O 1
ATOM 729 N N . GLU A 1 99 ? -1.962 4.922 -0.434 1.00 74.44 99 GLU A N 1
ATOM 730 C CA . GLU A 1 99 ? -3.249 5.279 0.149 1.00 74.44 99 GLU A CA 1
ATOM 731 C C . GLU A 1 99 ? -3.860 6.439 -0.625 1.00 74.44 99 GLU A C 1
ATOM 733 O O . GLU A 1 99 ? -3.181 7.416 -0.949 1.00 74.44 99 GLU A O 1
ATOM 738 N N . THR A 1 100 ? -5.162 6.349 -0.879 1.00 66.94 100 THR A N 1
ATOM 739 C CA . THR A 1 100 ? -5.967 7.497 -1.272 1.00 66.94 100 THR A CA 1
ATOM 740 C C . THR A 1 100 ? -6.981 7.799 -0.179 1.00 66.94 100 THR A C 1
ATOM 742 O O . THR A 1 100 ? -7.807 6.974 0.222 1.00 66.94 100 THR A O 1
ATOM 745 N N . CYS A 1 101 ? -6.891 9.020 0.338 1.00 61.66 101 CYS A N 1
ATOM 746 C CA . CYS A 1 101 ? -7.843 9.582 1.283 1.00 61.66 101 CYS A CA 1
ATOM 747 C C . CYS A 1 101 ? -8.883 10.340 0.447 1.00 61.66 101 CYS A C 1
ATOM 749 O O . CYS A 1 101 ? -8.512 11.104 -0.444 1.00 61.66 101 CYS A O 1
ATOM 751 N N . THR A 1 102 ? -10.172 10.109 0.681 1.00 52.62 102 THR A N 1
ATOM 752 C CA . THR A 1 102 ? -11.233 10.812 -0.054 1.00 52.62 102 THR A CA 1
ATOM 753 C C . THR A 1 102 ? -12.280 11.378 0.881 1.00 52.62 102 THR A C 1
ATOM 755 O O . THR A 1 102 ? -12.775 10.734 1.808 1.00 52.62 102 THR A O 1
ATOM 758 N N . ASP A 1 103 ? -12.604 12.629 0.597 1.00 48.84 103 ASP A N 1
ATOM 759 C CA . ASP A 1 103 ? -13.339 13.537 1.454 1.00 48.84 103 ASP A CA 1
ATOM 760 C C . ASP A 1 103 ? -14.836 13.350 1.166 1.00 48.84 103 ASP A C 1
ATOM 762 O O . ASP A 1 103 ? -15.374 13.911 0.213 1.00 48.84 103 ASP A O 1
ATOM 766 N N . GLY A 1 104 ? -15.508 12.489 1.937 1.00 37.88 104 GLY A N 1
ATOM 767 C CA . GLY A 1 104 ? -16.884 12.077 1.627 1.00 37.88 104 GLY A CA 1
ATOM 768 C C . GLY A 1 104 ? -17.973 12.546 2.592 1.00 37.88 104 GLY A C 1
ATOM 769 O O . GLY A 1 104 ? -19.035 12.973 2.148 1.00 37.88 104 GLY A O 1
ATOM 770 N N . ALA A 1 105 ? -17.769 12.461 3.912 1.00 32.62 105 ALA A N 1
ATOM 771 C CA . ALA A 1 105 ? -18.830 12.796 4.866 1.00 32.62 105 ALA A CA 1
ATOM 772 C C . ALA A 1 105 ? -18.318 13.044 6.296 1.00 32.62 105 ALA A C 1
ATOM 774 O O . ALA A 1 105 ? -17.803 12.146 6.946 1.00 32.62 105 ALA A O 1
ATOM 775 N N . ALA A 1 106 ? -18.535 14.282 6.751 1.00 33.16 106 ALA A N 1
ATOM 776 C CA . ALA A 1 106 ? -18.740 14.761 8.121 1.00 33.16 106 ALA A CA 1
ATOM 777 C C . ALA A 1 106 ? -17.858 14.225 9.277 1.00 33.16 106 ALA A C 1
ATOM 779 O O . ALA A 1 106 ? -18.028 13.128 9.795 1.00 33.16 106 ALA A O 1
ATOM 780 N N . THR A 1 107 ? -17.072 15.175 9.801 1.00 32.25 107 THR A N 1
ATOM 781 C CA . THR A 1 107 ? -16.386 15.238 11.105 1.00 32.25 107 THR A CA 1
ATOM 782 C C . THR A 1 107 ? -15.118 14.383 11.263 1.00 32.25 107 THR A C 1
ATOM 784 O O . THR A 1 107 ? -15.155 13.224 11.643 1.00 32.25 107 THR A O 1
ATOM 787 N N . THR A 1 108 ? -13.988 15.070 11.030 1.00 33.66 108 THR A N 1
ATOM 788 C CA . THR A 1 108 ? -12.568 14.722 11.261 1.00 33.66 108 THR A CA 1
ATOM 789 C C . THR A 1 108 ? -11.885 13.796 10.241 1.00 33.66 108 THR A C 1
ATOM 791 O O . THR A 1 108 ? -11.799 12.590 10.416 1.00 33.66 108 THR A O 1
ATOM 794 N N . MET A 1 109 ? -11.357 14.427 9.189 1.00 36.88 109 MET A N 1
ATOM 795 C CA . MET A 1 109 ? -10.352 13.940 8.218 1.00 36.88 109 MET A CA 1
ATOM 796 C C . MET A 1 109 ? -8.939 14.092 8.858 1.00 36.88 109 MET A C 1
ATOM 798 O O . MET A 1 109 ? -8.783 14.992 9.687 1.00 36.88 109 MET A O 1
ATOM 802 N N . VAL A 1 110 ? -7.865 13.320 8.613 1.00 46.81 110 VAL A N 1
ATOM 803 C CA . VAL A 1 110 ? -7.135 12.925 7.383 1.00 46.81 110 VAL A CA 1
ATOM 804 C C . VAL A 1 110 ? -6.101 11.838 7.769 1.00 46.81 110 VAL A C 1
ATOM 806 O O . VAL A 1 110 ? -5.705 11.747 8.931 1.00 46.81 110 VAL A O 1
ATOM 809 N N . CYS A 1 111 ? -5.605 11.073 6.790 1.00 54.75 111 CYS A N 1
ATOM 810 C CA . CYS A 1 111 ? -4.326 10.356 6.824 1.00 54.75 111 CYS A CA 1
ATOM 811 C C . CYS A 1 111 ? -3.264 11.136 7.635 1.00 54.75 111 CYS A C 1
ATOM 813 O O . CYS A 1 111 ? -2.763 12.177 7.211 1.00 54.75 111 CYS A O 1
ATOM 815 N N . ASN A 1 112 ? -2.971 10.641 8.842 1.00 49.38 112 ASN A N 1
ATOM 816 C CA . ASN A 1 112 ? -2.042 11.211 9.824 1.00 49.38 112 ASN A CA 1
ATOM 817 C C . ASN A 1 112 ? -2.521 12.380 10.722 1.00 49.38 112 ASN A C 1
ATOM 819 O O . ASN A 1 112 ? -1.699 13.167 11.199 1.00 49.38 112 ASN A O 1
ATOM 823 N N . THR A 1 113 ? -3.816 12.492 11.034 1.00 54.25 113 THR A N 1
ATOM 824 C CA . THR A 1 113 ? -4.314 13.416 12.073 1.00 54.25 113 THR A CA 1
ATOM 825 C C . THR A 1 113 ? -5.128 12.719 13.170 1.00 54.25 113 THR A C 1
ATOM 827 O O . THR A 1 113 ? -5.683 11.639 13.005 1.00 54.25 113 THR A O 1
ATOM 830 N N . SER A 1 114 ? -5.162 13.345 14.352 1.00 54.50 114 SER A N 1
ATOM 831 C CA . SER A 1 114 ? -5.868 12.849 15.543 1.00 54.50 114 SER A CA 1
ATOM 832 C C . SER A 1 114 ? -7.312 12.402 15.230 1.00 54.50 114 SER A C 1
ATOM 834 O O . SER A 1 114 ? -8.020 13.128 14.535 1.00 54.50 114 SER A O 1
ATOM 836 N N . PRO A 1 115 ? -7.798 11.282 15.799 1.00 65.00 115 PRO A N 1
ATOM 837 C CA . PRO A 1 115 ? -7.187 10.538 16.892 1.00 65.00 115 PRO A CA 1
ATOM 838 C C . PRO A 1 115 ? -6.303 9.377 16.463 1.00 65.00 115 PRO A C 1
ATOM 840 O O . PRO A 1 115 ? -5.817 8.707 17.356 1.00 65.00 115 PRO A O 1
ATOM 843 N N . TYR A 1 116 ? -6.060 9.132 15.173 1.00 67.88 116 TYR A N 1
ATOM 844 C CA . TYR A 1 116 ? -5.174 8.053 14.724 1.00 67.88 116 TYR A CA 1
ATOM 845 C C . TYR A 1 116 ? -4.111 8.578 13.762 1.00 67.88 116 TYR A C 1
ATOM 847 O O . TYR A 1 116 ? -4.420 9.127 12.712 1.00 67.88 116 TYR A O 1
ATOM 855 N N . GLY A 1 117 ? -2.845 8.365 14.105 1.00 65.94 117 GLY A N 1
ATOM 856 C CA . GLY A 1 117 ? -1.729 8.551 13.187 1.00 65.94 117 GLY A CA 1
ATOM 857 C C . GLY A 1 117 ? -1.289 7.214 12.605 1.00 65.94 117 GLY A C 1
ATOM 858 O O . GLY A 1 117 ? -1.335 6.185 13.286 1.00 65.94 117 GLY A O 1
ATOM 859 N N . ILE A 1 118 ? -0.801 7.220 11.369 1.00 64.69 118 ILE A N 1
ATOM 860 C CA . ILE A 1 118 ? 0.106 6.156 10.939 1.00 64.69 118 ILE A CA 1
ATOM 861 C C . ILE A 1 118 ? 1.444 6.542 11.552 1.00 64.69 118 ILE A C 1
ATOM 863 O O . ILE A 1 118 ? 1.965 7.621 11.263 1.00 64.69 118 ILE A O 1
ATOM 867 N N . ALA A 1 119 ? 1.977 5.714 12.456 1.00 57.97 119 ALA A N 1
ATOM 868 C CA . ALA A 1 119 ? 3.306 5.979 12.990 1.00 57.97 119 ALA A CA 1
ATOM 869 C C . ALA A 1 119 ? 4.252 6.158 11.800 1.00 57.97 119 ALA A C 1
ATOM 871 O O . ALA A 1 119 ? 4.303 5.295 10.925 1.00 57.97 119 ALA A O 1
ATOM 872 N N . SER A 1 120 ? 4.967 7.282 11.760 1.00 42.16 120 SER A N 1
ATOM 873 C CA . SER A 1 120 ? 5.994 7.591 10.767 1.00 42.16 120 SER A CA 1
ATOM 874 C C . SER A 1 120 ? 7.205 6.659 10.947 1.00 42.16 120 SER A C 1
ATOM 876 O O . SER A 1 120 ? 8.281 7.084 11.358 1.00 42.16 120 SER A O 1
ATOM 878 N N . GLY A 1 121 ? 6.993 5.361 10.745 1.00 41.31 121 GLY A N 1
ATOM 879 C CA . GLY A 1 121 ? 7.971 4.361 10.323 1.00 41.31 121 GLY A CA 1
ATOM 880 C C . GLY A 1 121 ? 7.808 4.140 8.816 1.00 41.31 121 GLY A C 1
ATOM 881 O O . GLY A 1 121 ? 6.996 4.849 8.219 1.00 41.31 121 GLY A O 1
ATOM 882 N N . PRO A 1 122 ? 8.579 3.239 8.172 1.00 33.72 122 PRO A N 1
ATOM 883 C CA . PRO A 1 122 ? 8.575 3.131 6.714 1.00 33.72 122 PRO A CA 1
ATOM 884 C C . PRO A 1 122 ? 7.127 3.005 6.247 1.00 33.72 122 PRO A C 1
ATOM 886 O O . PRO A 1 122 ? 6.380 2.203 6.811 1.00 33.72 122 PRO A O 1
ATOM 889 N N . GLY A 1 123 ? 6.731 3.871 5.304 1.00 49.66 123 GLY A N 1
ATOM 890 C CA . GLY A 1 123 ? 5.396 3.858 4.711 1.00 49.66 123 GLY A CA 1
ATOM 891 C C . GLY A 1 123 ? 5.000 2.440 4.321 1.00 49.66 123 GLY A C 1
ATOM 892 O O . GLY A 1 123 ? 5.881 1.596 4.189 1.00 49.66 123 GLY A O 1
ATOM 893 N N . PHE A 1 124 ? 3.693 2.194 4.219 1.00 57.81 124 PHE A N 1
ATOM 894 C CA . PHE A 1 124 ? 3.076 0.898 3.934 1.00 57.81 124 PHE A CA 1
ATOM 895 C C . PHE A 1 124 ? 4.033 -0.244 3.591 1.00 57.81 124 PHE A C 1
ATOM 897 O O . PHE A 1 124 ? 4.750 -0.185 2.588 1.00 57.81 124 PHE A O 1
ATOM 904 N N . GLN A 1 125 ? 4.014 -1.302 4.404 1.00 70.75 125 GLN A N 1
ATOM 905 C CA . GLN A 1 125 ? 4.931 -2.417 4.205 1.00 70.75 125 GLN A CA 1
ATOM 906 C C . GLN A 1 125 ? 4.818 -2.951 2.778 1.00 70.75 125 GLN A C 1
ATOM 908 O O . GLN A 1 125 ? 3.721 -3.134 2.245 1.00 70.75 125 GLN A O 1
ATOM 913 N N . SER A 1 126 ? 5.974 -3.182 2.162 1.00 77.62 126 SER A N 1
ATOM 914 C CA . SER A 1 126 ? 6.026 -3.824 0.860 1.00 77.62 126 SER A CA 1
ATOM 915 C C . SER A 1 126 ? 5.439 -5.233 0.959 1.00 77.62 126 SER A C 1
ATOM 917 O O . SER A 1 126 ? 5.616 -5.921 1.962 1.00 77.62 126 SER A O 1
ATOM 919 N N . ILE A 1 127 ? 4.766 -5.671 -0.104 1.00 83.31 127 ILE A N 1
ATOM 920 C CA . ILE A 1 127 ? 4.391 -7.084 -0.282 1.00 83.31 127 ILE A CA 1
ATOM 921 C C . ILE A 1 127 ? 5.588 -7.964 -0.633 1.00 83.31 127 ILE A C 1
ATOM 923 O O . ILE A 1 127 ? 5.450 -9.184 -0.710 1.00 83.31 127 ILE A O 1
ATOM 927 N N . ALA A 1 128 ? 6.737 -7.348 -0.896 1.00 85.56 128 ALA A N 1
ATOM 928 C CA . ALA A 1 128 ? 7.945 -8.053 -1.234 1.00 85.56 128 ALA A CA 1
ATOM 929 C C . ALA A 1 128 ? 8.527 -8.816 -0.042 1.00 85.56 128 ALA A C 1
ATOM 931 O O . ALA A 1 128 ? 8.417 -8.405 1.115 1.00 85.56 128 ALA A O 1
ATOM 932 N N . ASP A 1 129 ? 9.183 -9.929 -0.346 1.00 82.94 129 ASP A N 1
ATOM 933 C CA . ASP A 1 129 ? 9.956 -10.698 0.614 1.00 82.94 129 ASP A CA 1
ATOM 934 C C . ASP A 1 129 ? 11.224 -9.946 1.069 1.00 82.94 129 ASP A C 1
ATOM 936 O O . ASP A 1 129 ? 11.498 -8.807 0.683 1.00 82.94 129 ASP A O 1
ATOM 940 N N . ALA A 1 130 ? 12.045 -10.602 1.894 1.00 81.81 130 ALA A N 1
ATOM 941 C CA . ALA A 1 130 ? 13.286 -10.020 2.407 1.00 81.81 130 ALA A CA 1
ATOM 942 C C . ALA A 1 130 ? 14.304 -9.622 1.314 1.00 81.81 130 ALA A C 1
ATOM 944 O O . ALA A 1 130 ? 15.221 -8.852 1.596 1.00 81.81 130 ALA A O 1
ATOM 945 N N . ASN A 1 131 ? 14.154 -10.131 0.089 1.00 83.06 131 ASN A N 1
ATOM 946 C CA . ASN A 1 131 ? 15.002 -9.825 -1.061 1.00 83.06 131 ASN A CA 1
ATOM 947 C C . ASN A 1 131 ? 14.367 -8.796 -2.011 1.00 83.06 131 ASN A C 1
ATOM 949 O O . ASN A 1 131 ? 14.962 -8.472 -3.041 1.00 83.06 131 ASN A O 1
ATOM 953 N N . GLY A 1 132 ? 13.174 -8.287 -1.695 1.00 84.69 132 GLY A N 1
ATOM 954 C CA . GLY A 1 132 ? 12.435 -7.389 -2.575 1.00 84.69 132 GLY A CA 1
ATOM 955 C C . GLY A 1 132 ? 11.628 -8.110 -3.662 1.00 84.69 132 GLY A C 1
ATOM 956 O O . GLY A 1 132 ? 11.070 -7.432 -4.520 1.00 84.69 132 GLY A O 1
ATOM 957 N N . LEU A 1 133 ? 11.525 -9.443 -3.625 1.00 90.94 133 LEU A N 1
ATOM 958 C CA . LEU A 1 133 ? 10.795 -10.242 -4.611 1.00 90.94 133 LEU A CA 1
ATOM 959 C C . LEU A 1 133 ? 9.317 -10.366 -4.238 1.00 90.94 133 LEU A C 1
ATOM 961 O O . LEU A 1 133 ? 8.975 -10.580 -3.076 1.00 90.94 133 LEU A O 1
ATOM 965 N N . VAL A 1 134 ? 8.436 -10.331 -5.234 1.00 93.38 134 VAL A N 1
ATOM 966 C CA . VAL A 1 134 ? 7.042 -10.763 -5.086 1.00 93.38 134 VAL A CA 1
ATOM 967 C C . VAL A 1 134 ? 6.783 -11.887 -6.063 1.00 93.38 134 VAL A C 1
ATOM 969 O O . VAL A 1 134 ? 7.052 -11.751 -7.253 1.00 93.38 134 VAL A O 1
ATOM 972 N N . HIS A 1 135 ? 6.194 -12.972 -5.572 1.00 93.94 135 HIS A N 1
ATOM 973 C CA . HIS A 1 135 ? 5.646 -14.019 -6.420 1.00 93.94 135 HIS A CA 1
ATOM 974 C C . HIS A 1 135 ? 4.324 -14.503 -5.834 1.00 93.94 135 HIS A C 1
ATOM 976 O O . HIS A 1 135 ? 4.288 -15.075 -4.746 1.00 93.94 135 HIS A O 1
ATOM 982 N N . ILE A 1 136 ? 3.231 -14.257 -6.553 1.00 94.19 136 ILE A N 1
ATOM 983 C CA . ILE A 1 136 ? 1.901 -14.767 -6.221 1.00 94.19 136 ILE A CA 1
ATOM 984 C C . ILE A 1 136 ? 1.427 -15.597 -7.408 1.00 94.19 136 ILE A C 1
ATOM 986 O O . ILE A 1 136 ? 1.202 -15.067 -8.496 1.00 94.19 136 ILE A O 1
ATOM 990 N N . SER A 1 137 ? 1.293 -16.905 -7.206 1.00 95.31 137 SER A N 1
ATOM 991 C CA . SER A 1 137 ? 0.825 -17.795 -8.265 1.00 95.31 137 SER A CA 1
ATOM 992 C C . SER A 1 137 ? -0.630 -17.528 -8.639 1.00 95.31 137 SER A C 1
ATOM 994 O O . SER A 1 137 ? -1.442 -17.129 -7.799 1.00 95.31 137 SER A O 1
ATOM 996 N N . ALA A 1 138 ? -0.985 -17.809 -9.888 1.00 94.81 138 ALA A N 1
ATOM 997 C CA . ALA A 1 138 ? -2.364 -17.732 -10.345 1.00 94.81 138 ALA A CA 1
ATOM 998 C C . ALA A 1 138 ? -3.311 -18.574 -9.470 1.00 94.81 138 ALA A C 1
ATOM 1000 O O . ALA A 1 138 ? -3.014 -19.714 -9.107 1.00 94.81 138 ALA A O 1
ATOM 1001 N N . GLY A 1 139 ? -4.463 -18.008 -9.114 1.00 95.44 139 GLY A N 1
ATOM 1002 C CA . GLY A 1 139 ? -5.425 -18.618 -8.192 1.00 95.44 139 GLY A CA 1
ATOM 1003 C C . GLY A 1 139 ? -5.018 -18.577 -6.715 1.00 95.44 139 GLY A C 1
ATOM 1004 O O . GLY A 1 139 ? -5.725 -19.155 -5.890 1.00 95.44 139 GLY A O 1
ATOM 1005 N N . SER A 1 140 ? -3.903 -17.925 -6.369 1.00 96.81 140 SER A N 1
ATOM 1006 C CA . SER A 1 140 ? -3.411 -17.808 -4.993 1.00 96.81 140 SER A CA 1
ATOM 1007 C C . SER A 1 140 ? -3.593 -16.398 -4.436 1.00 96.81 140 SER A C 1
ATOM 1009 O O . SER A 1 140 ? -3.850 -15.433 -5.158 1.00 96.81 140 SER A O 1
ATOM 1011 N N . SER A 1 141 ? -3.447 -16.280 -3.118 1.00 95.44 141 SER A N 1
ATOM 1012 C CA . SER A 1 141 ? -3.526 -15.009 -2.403 1.00 95.44 141 SER A CA 1
ATOM 1013 C C . SER A 1 141 ? -2.493 -14.936 -1.290 1.00 95.44 141 SER A C 1
ATOM 1015 O O . SER A 1 141 ? -2.205 -15.947 -0.647 1.00 95.44 141 SER A O 1
ATOM 1017 N N . VAL A 1 142 ? -2.010 -13.731 -1.006 1.00 93.69 142 VAL A N 1
ATOM 1018 C CA . VAL A 1 142 ? -1.155 -13.430 0.143 1.00 93.69 142 VAL A CA 1
ATOM 1019 C C . VAL A 1 142 ? -1.811 -12.352 0.997 1.00 93.69 142 VAL A C 1
ATOM 1021 O O . VAL A 1 142 ? -2.323 -11.363 0.475 1.00 93.69 142 VAL A O 1
ATOM 1024 N N . SER A 1 143 ? -1.804 -12.545 2.315 1.00 92.44 143 SER A N 1
ATOM 1025 C CA . SER A 1 143 ? -2.213 -11.512 3.265 1.00 92.44 143 SER A CA 1
ATOM 1026 C C . SER A 1 143 ? -0.984 -10.879 3.899 1.00 92.44 143 SER A C 1
ATOM 1028 O O . SER A 1 143 ? -0.095 -11.585 4.374 1.00 92.44 143 SER A O 1
ATOM 1030 N N . VAL A 1 144 ? -0.949 -9.553 3.937 1.00 89.44 144 VAL A N 1
ATOM 1031 C CA . VAL A 1 144 ? 0.174 -8.777 4.465 1.00 89.44 144 VAL A CA 1
ATOM 1032 C C . VAL A 1 144 ? -0.312 -7.704 5.427 1.00 89.44 144 VAL A C 1
ATOM 1034 O O . VAL A 1 144 ? -1.394 -7.134 5.257 1.00 89.44 144 VAL A O 1
ATOM 1037 N N . LEU A 1 145 ? 0.499 -7.426 6.446 1.00 86.81 145 LEU A N 1
ATOM 1038 C CA . LEU A 1 145 ? 0.278 -6.302 7.344 1.00 86.81 145 LEU A CA 1
ATOM 1039 C C . LEU A 1 145 ? 0.757 -5.035 6.637 1.00 86.81 145 LEU A C 1
ATOM 1041 O O . LEU A 1 145 ? 1.931 -4.688 6.696 1.00 86.81 145 LEU A O 1
ATOM 1045 N N . ALA A 1 146 ? -0.154 -4.346 5.964 1.00 83.06 146 ALA A N 1
ATOM 1046 C CA . ALA A 1 146 ? 0.166 -3.144 5.211 1.00 83.06 146 ALA A CA 1
ATOM 1047 C C . ALA A 1 146 ? 0.585 -1.989 6.136 1.00 83.06 146 ALA A C 1
ATOM 1049 O O . ALA A 1 146 ? 1.458 -1.203 5.787 1.00 83.06 146 ALA A O 1
ATOM 1050 N N . GLY A 1 147 ? 0.026 -1.910 7.345 1.00 80.69 147 GLY A N 1
ATOM 1051 C CA . GLY A 1 147 ? 0.420 -0.909 8.333 1.00 80.69 147 GLY A CA 1
ATOM 1052 C C . GLY A 1 147 ? -0.304 -1.072 9.663 1.00 80.69 147 GLY A C 1
ATOM 1053 O O . GLY A 1 147 ? -1.141 -1.957 9.825 1.00 80.69 147 GLY A O 1
ATOM 1054 N N . THR A 1 148 ? 0.007 -0.194 10.615 1.00 83.44 148 THR A N 1
ATOM 1055 C CA . THR A 1 148 ? -0.672 -0.137 11.914 1.00 83.44 148 THR A CA 1
ATOM 1056 C C . THR A 1 148 ? -1.004 1.311 12.248 1.00 83.44 148 THR A C 1
ATOM 1058 O O . THR A 1 148 ? -0.110 2.158 12.295 1.00 83.44 148 THR A O 1
ATOM 1061 N N . PHE A 1 149 ? -2.280 1.594 12.509 1.00 80.06 149 PHE A N 1
ATOM 1062 C CA . PHE A 1 149 ? -2.713 2.895 13.013 1.00 80.06 149 PHE A CA 1
ATOM 1063 C C . PHE A 1 149 ? -2.544 2.940 14.522 1.00 80.06 149 PHE A C 1
ATOM 1065 O O . PHE A 1 149 ? -3.023 2.057 15.234 1.00 80.06 149 PHE A O 1
ATOM 1072 N N . TYR A 1 150 ? -1.897 3.990 15.010 1.00 82.81 150 TYR A N 1
ATOM 1073 C CA . TYR A 1 150 ? -1.711 4.227 16.430 1.00 82.81 150 TYR A CA 1
ATOM 1074 C C . TYR A 1 150 ? -2.582 5.397 16.868 1.00 82.81 150 TYR A C 1
ATOM 1076 O O . TYR A 1 150 ? -2.559 6.451 16.225 1.00 82.81 150 TYR A O 1
ATOM 1084 N N . PRO A 1 151 ? -3.353 5.240 17.951 1.00 78.75 151 PRO A N 1
ATOM 1085 C CA . PRO A 1 151 ? -4.122 6.346 18.471 1.00 78.75 151 PRO A CA 1
ATOM 1086 C C . PRO A 1 151 ? -3.195 7.435 19.016 1.00 78.75 151 PRO A C 1
ATOM 1088 O O . PRO A 1 151 ? -2.090 7.170 19.495 1.00 78.75 151 PRO A O 1
ATOM 1091 N N . SER A 1 152 ? -3.654 8.679 18.962 1.00 81.38 152 SER A N 1
ATOM 1092 C CA . SER A 1 152 ? -2.997 9.812 19.593 1.00 81.38 152 SER A CA 1
ATOM 1093 C C . SER A 1 152 ? -2.997 9.631 21.112 1.00 81.38 152 SER A C 1
ATOM 1095 O O . SER A 1 152 ? -3.746 8.825 21.670 1.00 81.38 152 SER A O 1
ATOM 1097 N N . ALA A 1 153 ? -2.188 10.428 21.813 1.00 79.50 153 ALA A N 1
ATOM 1098 C CA . ALA A 1 153 ? -2.175 10.414 23.276 1.00 79.50 153 ALA A CA 1
ATOM 1099 C C . ALA A 1 153 ? -3.563 10.698 23.891 1.00 79.50 153 ALA A C 1
ATOM 1101 O O . ALA A 1 153 ? -3.853 10.223 24.984 1.00 79.50 153 ALA A O 1
ATOM 1102 N N . ALA A 1 154 ? -4.427 11.437 23.184 1.00 80.69 154 ALA A N 1
ATOM 1103 C CA . ALA A 1 154 ? -5.796 11.715 23.615 1.00 80.69 154 ALA A CA 1
ATOM 1104 C C . ALA A 1 154 ? -6.748 10.516 23.439 1.00 80.69 154 ALA A C 1
ATOM 1106 O O . ALA A 1 154 ? -7.819 10.505 24.041 1.00 80.69 154 ALA A O 1
ATOM 1107 N N . GLY A 1 155 ? -6.358 9.511 22.650 1.00 80.44 155 GLY A N 1
ATOM 1108 C CA . GLY A 1 155 ? -7.199 8.372 22.302 1.00 80.44 155 GLY A CA 1
ATOM 1109 C C . GLY A 1 155 ? -8.291 8.715 21.292 1.00 80.44 155 GLY A C 1
ATOM 1110 O O . GLY A 1 155 ? -8.556 9.876 20.970 1.00 80.44 155 GLY A O 1
ATOM 1111 N N . ALA A 1 156 ? -8.925 7.672 20.773 1.00 82.81 156 ALA A N 1
ATOM 1112 C CA . ALA A 1 156 ? -10.088 7.781 19.910 1.00 82.81 156 ALA A CA 1
ATOM 1113 C C . ALA A 1 156 ? -11.375 7.981 20.709 1.00 82.81 156 ALA A C 1
ATOM 1115 O O . ALA A 1 156 ? -11.499 7.533 21.847 1.00 82.81 156 ALA A O 1
ATOM 1116 N N . VAL A 1 157 ? -12.352 8.657 20.105 1.00 83.44 157 VAL A N 1
ATOM 1117 C CA . VAL A 1 157 ? -13.610 8.978 20.781 1.00 83.44 157 VAL A CA 1
ATOM 1118 C C . VAL A 1 157 ? -14.435 7.692 20.931 1.00 83.44 157 VAL A C 1
ATOM 1120 O O . VAL A 1 157 ? -14.779 7.077 19.917 1.00 83.44 157 VAL A O 1
ATOM 1123 N N . PRO A 1 158 ? -14.787 7.270 22.162 1.00 85.69 158 PRO A N 1
ATOM 1124 C CA . PRO A 1 158 ? -15.590 6.069 22.369 1.00 85.69 158 PRO A CA 1
ATOM 1125 C C . PRO A 1 158 ? -16.944 6.141 21.652 1.00 85.69 158 PRO A C 1
ATOM 1127 O O . PRO A 1 158 ? -17.599 7.182 21.641 1.00 85.69 158 PRO A O 1
ATOM 1130 N N . GLY A 1 159 ? -17.378 5.024 21.063 1.00 82.88 159 GLY A N 1
ATOM 1131 C CA . GLY A 1 159 ? -18.652 4.915 20.345 1.00 82.88 159 GLY A CA 1
ATOM 1132 C C . GLY A 1 159 ? -18.651 5.471 18.916 1.00 82.88 159 GLY A C 1
ATOM 1133 O O . GLY A 1 159 ? -19.652 5.314 18.219 1.00 82.88 159 GLY A O 1
ATOM 1134 N N . GLN A 1 160 ? -17.558 6.085 18.455 1.00 81.94 160 GLN A N 1
ATOM 1135 C CA . GLN A 1 160 ? -17.431 6.562 17.074 1.00 81.94 160 GLN A CA 1
ATOM 1136 C C . GLN A 1 160 ? -16.953 5.455 16.129 1.00 81.94 160 GLN A C 1
ATOM 1138 O O . GLN A 1 160 ? -16.213 4.555 16.530 1.00 81.94 160 GLN A O 1
ATOM 1143 N N . THR A 1 161 ? -17.371 5.534 14.862 1.00 82.56 161 THR A N 1
ATOM 1144 C CA . THR A 1 161 ? -16.866 4.677 13.779 1.00 82.56 161 THR A CA 1
ATOM 1145 C C . THR A 1 161 ? -16.010 5.500 12.834 1.00 82.56 161 THR A C 1
ATOM 1147 O O . THR A 1 161 ? -16.442 6.539 12.344 1.00 82.56 161 THR A O 1
ATOM 1150 N N . TYR A 1 162 ? -14.803 5.014 12.577 1.00 76.94 162 TYR A N 1
ATOM 1151 C CA . TYR A 1 162 ? -13.814 5.641 11.719 1.00 76.94 162 TYR A CA 1
ATOM 1152 C C . TYR A 1 162 ? -13.724 4.884 10.401 1.00 76.94 162 TYR A C 1
ATOM 1154 O O . TYR A 1 162 ? -13.511 3.671 10.405 1.00 76.94 162 TYR A O 1
ATOM 1162 N N . ASN A 1 163 ? -13.845 5.613 9.294 1.00 77.94 163 ASN A N 1
ATOM 1163 C CA . ASN A 1 163 ? -13.505 5.139 7.956 1.00 77.94 163 ASN A CA 1
ATOM 1164 C C . ASN A 1 163 ? -12.105 5.654 7.653 1.00 77.94 163 ASN A C 1
ATOM 1166 O O . ASN A 1 163 ? -11.888 6.862 7.704 1.00 77.94 163 ASN A O 1
ATOM 1170 N N . LEU A 1 164 ? -11.155 4.757 7.413 1.00 66.31 164 LEU A N 1
ATOM 1171 C CA . LEU A 1 164 ? -9.750 5.155 7.430 1.00 66.31 164 LEU A CA 1
ATOM 1172 C C . LEU A 1 164 ? -9.267 5.589 6.040 1.00 66.31 164 LEU A C 1
ATOM 1174 O O . LEU A 1 164 ? -8.869 6.741 5.912 1.00 66.31 164 LEU A O 1
ATOM 1178 N N . PHE A 1 165 ? -9.332 4.734 5.009 1.00 71.12 165 PHE A N 1
ATOM 1179 C CA . PHE A 1 165 ? -8.881 5.079 3.648 1.00 71.12 165 PHE A CA 1
ATOM 1180 C C . PHE A 1 165 ? -9.162 3.962 2.614 1.00 71.12 165 PHE A C 1
ATOM 1182 O O . PHE A 1 165 ? -9.689 2.899 2.966 1.00 71.12 165 PHE A O 1
ATOM 1189 N N . ASN A 1 166 ? -8.780 4.206 1.353 1.00 77.06 166 ASN A N 1
ATOM 1190 C CA . ASN A 1 166 ? -8.671 3.220 0.273 1.00 77.06 166 ASN A CA 1
ATOM 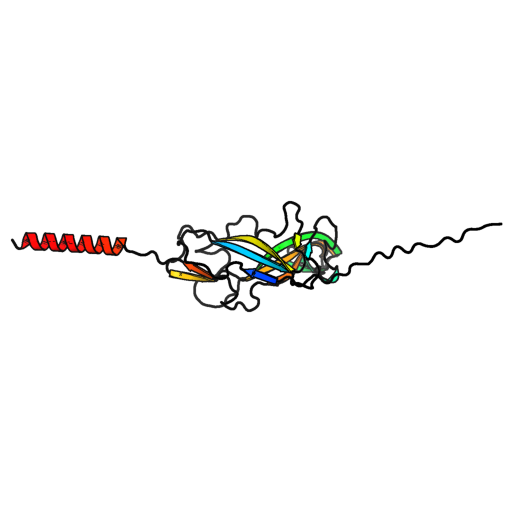1191 C C . ASN A 1 166 ? -7.196 2.863 0.022 1.00 77.06 166 ASN A C 1
ATOM 1193 O O . ASN A 1 166 ? -6.382 3.753 -0.222 1.00 77.06 166 ASN A O 1
ATOM 1197 N N . ALA A 1 167 ? -6.853 1.575 0.077 1.00 81.06 167 ALA A N 1
ATOM 1198 C CA . ALA A 1 167 ? -5.501 1.108 -0.220 1.00 81.06 167 ALA A CA 1
ATOM 1199 C C . ALA A 1 167 ? -5.352 0.769 -1.705 1.00 81.06 167 ALA A C 1
ATOM 1201 O O . ALA A 1 167 ? -6.276 0.232 -2.321 1.00 81.06 167 ALA A O 1
ATOM 1202 N N . GLU A 1 168 ? -4.175 1.037 -2.258 1.00 83.88 168 GLU A N 1
ATOM 1203 C CA . GLU A 1 168 ? -3.851 0.815 -3.668 1.00 83.88 168 GLU A CA 1
ATOM 1204 C C . GLU A 1 168 ? -2.537 0.047 -3.776 1.00 83.88 168 GLU A C 1
ATOM 1206 O O . GLU A 1 168 ? -1.609 0.311 -3.017 1.00 83.88 168 GLU A O 1
ATOM 1211 N N . LEU A 1 169 ? -2.428 -0.904 -4.702 1.00 86.75 169 LEU A N 1
ATOM 1212 C CA . LEU A 1 169 ? -1.151 -1.553 -4.998 1.00 86.75 169 LEU A CA 1
ATOM 1213 C C . LEU A 1 169 ? -0.428 -0.738 -6.069 1.00 86.75 169 LEU A C 1
ATOM 1215 O O . LEU A 1 169 ? -0.959 -0.545 -7.165 1.00 86.75 169 LEU A O 1
ATOM 1219 N N . ALA A 1 170 ? 0.784 -0.280 -5.764 1.00 87.50 170 ALA A N 1
ATOM 1220 C CA . ALA A 1 170 ? 1.523 0.644 -6.611 1.00 87.50 170 ALA A CA 1
ATOM 1221 C C . ALA A 1 170 ? 2.922 0.121 -6.959 1.00 87.50 170 ALA A C 1
ATOM 1223 O O . ALA A 1 170 ? 3.682 -0.316 -6.091 1.00 87.50 170 ALA A O 1
ATOM 1224 N N . LEU A 1 171 ? 3.281 0.240 -8.237 1.00 88.75 171 LEU A N 1
ATOM 1225 C CA . LEU A 1 171 ? 4.656 0.173 -8.715 1.00 88.75 171 LEU A CA 1
ATOM 1226 C C . LEU A 1 171 ? 5.241 1.580 -8.700 1.00 88.75 171 LEU A C 1
ATOM 1228 O O . LEU A 1 171 ? 4.784 2.457 -9.433 1.00 88.75 171 LEU A O 1
ATOM 1232 N N . THR A 1 172 ? 6.280 1.784 -7.900 1.00 91.44 172 THR A N 1
ATOM 1233 C CA . THR A 1 172 ? 7.087 3.001 -7.936 1.00 91.44 172 THR A CA 1
ATOM 1234 C C . THR A 1 172 ? 8.346 2.732 -8.738 1.00 91.44 172 THR A C 1
ATOM 1236 O O . THR A 1 172 ? 9.081 1.789 -8.460 1.00 91.44 172 THR A O 1
ATOM 1239 N N . VAL A 1 173 ? 8.617 3.576 -9.724 1.00 93.50 173 VAL A N 1
ATOM 1240 C CA . VAL A 1 173 ? 9.796 3.483 -10.583 1.00 93.50 173 VAL A CA 1
ATOM 1241 C C . VAL A 1 173 ? 10.615 4.751 -10.436 1.00 93.50 173 VAL A C 1
ATOM 1243 O O . VAL A 1 173 ? 10.073 5.854 -10.468 1.00 93.50 173 VAL A O 1
ATOM 1246 N N . THR A 1 174 ? 11.927 4.606 -10.294 1.00 96.31 174 THR A N 1
ATOM 1247 C CA . THR A 1 174 ? 12.860 5.732 -10.326 1.00 96.31 174 THR A CA 1
ATOM 1248 C C . THR A 1 174 ? 13.765 5.641 -11.540 1.00 96.31 174 THR A C 1
ATOM 1250 O O . THR A 1 174 ? 14.032 4.561 -12.079 1.00 96.31 174 THR A O 1
ATOM 1253 N N . GLY A 1 175 ? 14.239 6.793 -11.987 1.00 97.50 175 GLY A N 1
ATOM 1254 C CA . GLY A 1 175 ? 15.066 6.894 -13.173 1.00 97.50 175 GLY A CA 1
ATOM 1255 C C . GLY A 1 175 ? 15.503 8.320 -13.439 1.00 97.50 175 GLY A C 1
ATOM 1256 O O . GLY A 1 175 ? 15.481 9.179 -12.554 1.00 97.50 175 GLY A O 1
ATOM 1257 N N . THR A 1 176 ? 15.894 8.575 -14.681 1.00 98.44 176 THR A N 1
ATOM 1258 C CA . THR A 1 176 ? 16.285 9.912 -15.126 1.00 98.44 176 THR A CA 1
ATOM 1259 C C . THR A 1 176 ? 15.552 10.315 -16.391 1.00 98.44 176 THR A C 1
ATOM 1261 O O . THR A 1 176 ? 15.203 9.469 -17.213 1.00 98.44 176 THR A O 1
ATOM 1264 N N . GLY A 1 177 ? 15.341 11.615 -16.555 1.00 98.06 177 GLY A N 1
ATOM 1265 C CA . GLY A 1 177 ? 14.836 12.236 -17.776 1.00 98.06 177 GLY A CA 1
ATOM 1266 C C . GLY A 1 177 ? 15.553 13.551 -18.052 1.00 98.06 177 GLY A C 1
ATOM 1267 O O . GLY A 1 177 ? 16.540 13.869 -17.388 1.00 98.06 177 GLY A O 1
ATOM 1268 N N . LEU A 1 178 ? 15.066 14.316 -19.028 1.00 98.12 178 LEU A N 1
ATOM 1269 C CA . LEU A 1 178 ? 15.621 15.627 -19.373 1.00 98.12 178 LEU A CA 1
ATOM 1270 C C . LEU A 1 178 ? 14.655 16.751 -18.995 1.00 98.12 178 LEU A C 1
ATOM 1272 O O . LEU A 1 178 ? 13.446 16.639 -19.212 1.00 98.12 178 LEU A O 1
ATOM 1276 N N . ASP A 1 179 ? 15.186 17.843 -18.450 1.00 96.81 179 ASP A N 1
ATOM 1277 C CA . ASP A 1 179 ? 14.425 19.069 -18.232 1.00 96.81 179 ASP A CA 1
ATOM 1278 C C . ASP A 1 179 ? 14.243 19.890 -19.529 1.00 96.81 179 ASP A C 1
ATOM 1280 O O . ASP A 1 179 ? 14.703 19.515 -20.608 1.00 96.81 179 ASP A O 1
ATOM 1284 N N . GLY A 1 180 ? 13.557 21.035 -19.437 1.00 94.38 180 GLY A N 1
ATOM 1285 C CA . GLY A 1 180 ? 13.315 21.917 -20.590 1.00 94.38 180 GLY A CA 1
ATOM 1286 C C . GLY A 1 180 ? 14.580 22.583 -21.148 1.00 94.38 180 GLY A C 1
ATOM 1287 O O . GLY A 1 180 ? 14.542 23.133 -22.245 1.00 94.38 180 GLY A O 1
ATOM 1288 N N . SER A 1 181 ? 15.688 22.517 -20.410 1.00 97.38 181 SER A N 1
ATOM 1289 C CA . SER A 1 181 ? 17.009 23.014 -20.797 1.00 97.38 181 SER A CA 1
ATOM 1290 C C . SER A 1 181 ? 17.937 21.887 -21.275 1.00 97.38 181 SER A C 1
ATOM 1292 O O . SER A 1 181 ? 19.079 22.158 -21.640 1.00 97.38 181 SER A O 1
ATOM 1294 N N . GLY A 1 182 ? 17.473 20.632 -21.283 1.00 96.94 182 GLY A N 1
ATOM 1295 C CA . GLY A 1 182 ? 18.263 19.457 -21.650 1.00 96.94 182 GLY A CA 1
ATOM 1296 C C . GLY A 1 182 ? 19.161 18.907 -20.536 1.00 96.94 182 GLY A C 1
ATOM 1297 O O . GLY A 1 182 ? 20.004 18.059 -20.822 1.00 96.94 182 GLY A O 1
ATOM 1298 N N . ASN A 1 183 ? 19.009 19.350 -19.284 1.00 97.69 183 ASN A N 1
ATOM 1299 C CA . ASN A 1 183 ? 19.751 18.784 -18.155 1.00 97.69 183 ASN A CA 1
ATOM 1300 C C . ASN A 1 183 ? 19.107 17.480 -17.681 1.00 97.69 183 ASN A C 1
ATOM 1302 O O . ASN A 1 183 ? 17.882 17.368 -17.630 1.00 97.69 183 ASN A O 1
ATOM 1306 N N . THR A 1 184 ? 19.930 16.524 -17.253 1.00 98.06 184 THR A N 1
ATOM 1307 C CA . THR A 1 184 ? 19.443 15.295 -16.621 1.00 98.06 184 THR A CA 1
ATOM 1308 C C . THR A 1 184 ? 18.843 15.591 -15.249 1.00 98.06 184 THR A C 1
ATOM 1310 O O . THR A 1 184 ? 19.494 16.195 -14.397 1.00 98.06 184 THR A O 1
ATOM 1313 N N . VAL A 1 185 ? 17.628 15.105 -15.011 1.00 98.06 185 VAL A N 1
ATOM 1314 C CA . VAL A 1 185 ? 16.923 15.204 -13.727 1.00 98.06 185 VAL A CA 1
ATOM 1315 C C . VAL A 1 185 ? 16.474 13.827 -13.254 1.00 98.06 185 VAL A C 1
ATOM 1317 O O . VAL A 1 185 ? 16.160 12.958 -14.068 1.00 98.06 185 VAL A O 1
ATOM 1320 N N . ALA A 1 186 ? 16.453 13.626 -11.936 1.00 98.00 186 ALA A N 1
ATOM 1321 C CA . ALA A 1 186 ? 15.879 12.429 -11.332 1.00 98.00 186 ALA A CA 1
ATOM 1322 C C . ALA A 1 186 ? 14.351 12.492 -11.405 1.00 98.00 186 ALA A C 1
ATOM 1324 O O . ALA A 1 186 ? 13.765 13.547 -11.157 1.00 98.00 186 ALA A O 1
ATOM 1325 N N . LEU A 1 187 ? 13.731 11.364 -11.734 1.00 97.25 187 LEU A N 1
ATOM 1326 C CA . LEU A 1 187 ? 12.289 11.233 -11.878 1.00 97.25 187 LEU A CA 1
ATOM 1327 C C . LEU A 1 187 ? 11.773 10.070 -11.035 1.00 97.25 187 LEU A C 1
ATOM 1329 O O . LEU A 1 187 ? 12.426 9.026 -10.943 1.00 97.25 187 LEU A O 1
ATOM 1333 N N . THR A 1 188 ? 10.568 10.242 -10.501 1.00 95.25 188 THR A N 1
ATOM 1334 C CA . THR A 1 188 ? 9.792 9.184 -9.851 1.00 95.25 188 THR A CA 1
ATOM 1335 C C . THR A 1 188 ? 8.462 9.032 -10.580 1.00 95.25 188 THR A C 1
ATOM 1337 O O . THR A 1 188 ? 7.740 10.005 -10.770 1.00 95.25 188 THR A O 1
ATOM 1340 N N . GLY A 1 189 ? 8.147 7.822 -11.026 1.00 90.44 189 GLY A N 1
ATOM 1341 C CA . GLY A 1 189 ? 6.886 7.462 -11.667 1.00 90.44 189 GLY A CA 1
ATOM 1342 C C . GLY A 1 189 ? 6.129 6.474 -10.795 1.00 90.44 189 GLY A C 1
ATOM 1343 O O . GLY A 1 189 ? 6.745 5.655 -10.113 1.00 90.44 189 GLY A O 1
ATOM 1344 N N . ILE A 1 190 ? 4.802 6.555 -10.805 1.00 87.50 190 ILE A N 1
ATOM 1345 C CA . ILE A 1 190 ? 3.937 5.650 -10.048 1.00 87.50 190 ILE A CA 1
ATOM 1346 C C . ILE A 1 190 ? 2.867 5.112 -10.996 1.00 87.50 190 ILE A C 1
ATOM 1348 O O . ILE A 1 190 ? 2.184 5.896 -11.655 1.00 87.50 190 ILE A O 1
ATOM 1352 N N . SER A 1 191 ? 2.730 3.790 -11.048 1.00 85.50 191 SER A N 1
ATOM 1353 C CA . SER A 1 191 ? 1.606 3.097 -11.680 1.00 85.50 191 SER A CA 1
ATOM 1354 C C . SER A 1 191 ? 0.801 2.374 -10.611 1.00 85.50 191 SER A C 1
ATOM 1356 O O . SER A 1 191 ? 1.374 1.689 -9.765 1.00 85.50 191 SER A O 1
ATOM 1358 N N . PHE A 1 192 ? -0.520 2.504 -10.666 1.00 81.56 192 PHE A N 1
ATOM 1359 C CA . PHE A 1 192 ? -1.443 1.809 -9.772 1.00 81.56 192 PHE A CA 1
ATOM 1360 C C . PHE A 1 192 ? -2.034 0.606 -10.505 1.00 81.56 192 PHE A C 1
ATOM 1362 O O . PHE A 1 192 ? -2.509 0.753 -11.630 1.00 81.56 192 PHE A O 1
ATOM 1369 N N . PHE A 1 193 ? -1.978 -0.573 -9.886 1.00 77.75 193 PHE A N 1
ATOM 1370 C CA . PHE A 1 193 ? -2.503 -1.807 -10.477 1.00 77.75 193 PHE A CA 1
ATOM 1371 C C . PHE A 1 193 ? -3.962 -2.037 -10.113 1.00 77.75 193 PHE A C 1
ATOM 1373 O O . PHE A 1 193 ? -4.771 -2.353 -10.976 1.00 77.75 193 PHE A O 1
ATOM 1380 N N . ASP A 1 194 ? -4.281 -1.883 -8.830 1.00 78.00 194 ASP A N 1
ATOM 1381 C CA . ASP A 1 194 ? -5.626 -2.087 -8.313 1.00 78.00 194 ASP A CA 1
ATOM 1382 C C . ASP A 1 194 ? -5.824 -1.326 -6.998 1.00 78.00 194 ASP A C 1
ATOM 1384 O O . ASP A 1 194 ? -4.858 -0.946 -6.324 1.00 78.00 194 ASP A O 1
ATOM 1388 N N . ALA A 1 195 ? -7.085 -1.121 -6.632 1.00 73.06 195 ALA A N 1
ATOM 1389 C CA . ALA A 1 195 ? -7.509 -0.424 -5.433 1.00 73.06 195 ALA A CA 1
ATOM 1390 C C . ALA A 1 195 ? -8.576 -1.229 -4.688 1.00 73.06 195 ALA A C 1
ATOM 1392 O O . ALA A 1 195 ? -9.510 -1.752 -5.289 1.00 73.06 195 ALA A O 1
ATOM 1393 N N . THR A 1 196 ? -8.504 -1.250 -3.355 1.00 70.69 196 THR A N 1
ATOM 1394 C CA . THR A 1 196 ? -9.472 -1.983 -2.518 1.00 70.69 196 THR A CA 1
ATOM 1395 C C . THR A 1 196 ? -10.922 -1.549 -2.724 1.00 70.69 196 THR A C 1
ATOM 1397 O O . THR A 1 196 ? -11.845 -2.338 -2.520 1.00 70.69 196 THR A O 1
ATOM 1400 N N . CYS A 1 197 ? -11.141 -0.276 -3.055 1.00 69.94 197 CYS A N 1
ATOM 1401 C CA . CYS A 1 197 ? -12.467 0.315 -3.108 1.00 69.94 197 CYS A CA 1
ATOM 1402 C C . CYS A 1 197 ? -12.475 1.579 -3.990 1.00 69.94 197 CYS A C 1
ATOM 1404 O O . CYS A 1 197 ? -12.562 2.691 -3.463 1.00 69.94 197 CYS A O 1
ATOM 1406 N N . PRO A 1 198 ? -12.447 1.448 -5.333 1.00 67.38 198 PRO A N 1
ATOM 1407 C CA . PRO A 1 198 ? -12.412 2.597 -6.248 1.00 67.38 198 PRO A CA 1
ATOM 1408 C C . PRO A 1 198 ? -13.614 3.540 -6.084 1.00 67.38 198 PRO A C 1
ATOM 1410 O O . PRO A 1 198 ? -13.530 4.730 -6.372 1.00 67.38 198 PRO A O 1
ATOM 1413 N N . SER A 1 199 ? -14.753 3.003 -5.630 1.00 66.06 199 SER A N 1
ATOM 1414 C CA . SER A 1 199 ? -15.999 3.746 -5.416 1.00 66.06 199 SER A CA 1
ATOM 1415 C C . SER A 1 199 ? -16.194 4.248 -3.985 1.00 66.06 199 SER A C 1
ATOM 1417 O O . SER A 1 199 ? -17.204 4.899 -3.721 1.00 66.06 199 SER A O 1
ATOM 1419 N N . LEU A 1 200 ? -15.299 3.894 -3.052 1.00 66.81 200 LEU A N 1
ATOM 1420 C CA . LEU A 1 200 ? -15.346 4.296 -1.635 1.00 66.81 200 LEU A CA 1
ATOM 1421 C C . LEU A 1 200 ? -16.652 3.927 -0.922 1.00 66.81 200 LEU A C 1
ATOM 1423 O O . LEU A 1 200 ? -17.076 4.575 0.038 1.00 66.81 200 LEU A O 1
ATOM 1427 N N . ALA A 1 201 ? -17.318 2.881 -1.408 1.00 68.62 201 ALA A N 1
ATOM 1428 C CA . ALA A 1 201 ? -18.545 2.407 -0.803 1.00 68.62 201 ALA A CA 1
ATOM 1429 C C . ALA A 1 201 ? -18.238 1.836 0.596 1.00 68.62 201 ALA A C 1
ATOM 1431 O O . ALA A 1 201 ? -17.272 1.085 0.743 1.00 68.62 201 ALA A O 1
ATOM 1432 N N . PRO A 1 202 ? -19.083 2.082 1.617 1.00 65.88 202 PRO A N 1
ATOM 1433 C CA . PRO A 1 202 ? -18.869 1.554 2.970 1.00 65.88 202 PRO A CA 1
ATOM 1434 C C . PRO A 1 202 ? -18.683 0.030 3.044 1.00 65.88 202 PRO A C 1
ATOM 1436 O O . PRO A 1 202 ? -18.128 -0.476 4.011 1.00 65.88 202 PRO A O 1
ATOM 1439 N N . SER A 1 203 ? -19.144 -0.705 2.028 1.00 68.25 203 SER A N 1
ATOM 1440 C CA . SER A 1 203 ? -18.979 -2.154 1.900 1.00 68.25 203 SER A CA 1
ATOM 1441 C C . SER A 1 203 ? -17.555 -2.606 1.562 1.00 68.25 203 SER A C 1
ATOM 1443 O O . SER A 1 203 ? -17.247 -3.775 1.773 1.00 68.25 203 SER A O 1
ATOM 1445 N N . CYS A 1 204 ? -16.711 -1.727 1.014 1.00 73.06 204 CYS A N 1
ATOM 1446 C CA . CYS A 1 204 ? -15.319 -2.028 0.663 1.00 73.06 204 CYS A CA 1
ATOM 1447 C C . CYS A 1 204 ? -14.293 -1.117 1.346 1.00 73.06 204 CYS A C 1
ATOM 1449 O O . CYS A 1 204 ? -13.104 -1.416 1.307 1.00 73.06 204 CYS A O 1
ATOM 1451 N N . THR A 1 205 ? -14.730 -0.048 2.012 1.00 76.88 205 THR A N 1
ATOM 1452 C CA . THR A 1 205 ? -13.858 0.809 2.821 1.00 76.88 205 THR A CA 1
ATOM 1453 C C . THR A 1 205 ? -13.506 0.138 4.148 1.00 76.88 205 THR A C 1
ATOM 1455 O O . THR A 1 205 ? -14.331 -0.542 4.761 1.00 76.88 205 THR A O 1
ATOM 1458 N N . PHE A 1 206 ? -12.286 0.360 4.634 1.00 81.81 206 PHE A N 1
ATOM 1459 C CA . PHE A 1 206 ? -11.895 -0.093 5.962 1.00 81.81 206 PHE A CA 1
ATOM 1460 C C . PHE A 1 206 ? -12.530 0.777 7.050 1.00 81.81 206 PHE A C 1
ATOM 1462 O O . PHE A 1 206 ? -12.287 1.987 7.116 1.00 81.81 206 PHE A O 1
ATOM 1469 N N . THR A 1 207 ? -13.313 0.149 7.925 1.00 83.25 207 THR A N 1
ATOM 1470 C CA . THR A 1 207 ? -14.023 0.807 9.020 1.00 83.25 207 THR A CA 1
ATOM 1471 C C . THR A 1 207 ? -13.734 0.148 10.367 1.00 83.25 207 THR A C 1
ATOM 1473 O O . THR A 1 207 ? -13.563 -1.075 10.482 1.00 83.25 207 THR A O 1
ATOM 1476 N N . ARG A 1 208 ? -13.651 0.961 11.422 1.00 83.25 208 ARG A N 1
ATOM 1477 C CA . ARG A 1 208 ? -13.455 0.502 12.803 1.00 83.25 208 ARG A CA 1
ATOM 1478 C C . ARG A 1 208 ? -14.284 1.323 13.771 1.00 83.25 208 ARG A C 1
ATOM 1480 O O . ARG A 1 208 ? -14.225 2.547 13.760 1.00 83.25 208 ARG A O 1
ATOM 1487 N N . THR A 1 209 ? -15.022 0.640 14.636 1.00 86.00 209 THR A N 1
ATOM 1488 C CA . THR A 1 209 ? -15.778 1.271 15.720 1.00 86.00 209 THR A CA 1
ATOM 1489 C C . THR A 1 209 ? -14.970 1.220 17.009 1.00 86.00 209 THR A C 1
ATOM 1491 O O . THR A 1 209 ? -14.372 0.197 17.335 1.00 86.00 209 THR A O 1
ATOM 1494 N N . ILE A 1 210 ? -14.960 2.307 17.769 1.00 85.75 210 ILE A N 1
ATOM 1495 C CA . ILE A 1 210 ? -14.345 2.335 19.095 1.00 85.75 210 ILE A CA 1
ATOM 1496 C C . ILE A 1 210 ? -15.373 1.861 20.103 1.00 85.75 210 ILE A C 1
ATOM 1498 O O . ILE A 1 210 ? -16.491 2.379 20.154 1.00 85.75 210 ILE A O 1
ATOM 1502 N N . ALA A 1 211 ? -14.993 0.879 20.914 1.00 86.75 211 ALA A N 1
ATOM 1503 C CA . ALA A 1 211 ? -15.807 0.394 22.007 1.00 86.75 211 ALA A CA 1
ATOM 1504 C C . ALA A 1 211 ? -16.220 1.584 22.876 1.00 86.75 211 ALA A C 1
ATOM 1506 O O . ALA A 1 211 ? -15.378 2.323 23.391 1.00 86.75 211 ALA A O 1
ATOM 1507 N N . ALA A 1 212 ? -17.529 1.780 23.028 1.00 81.31 212 ALA A N 1
ATOM 1508 C CA . ALA A 1 212 ? -18.023 2.659 24.070 1.00 81.31 212 ALA A CA 1
ATOM 1509 C C . ALA A 1 212 ? -17.492 2.103 25.391 1.00 81.31 212 ALA A C 1
ATOM 1511 O O . ALA A 1 212 ? -17.697 0.921 25.666 1.00 81.31 212 ALA A O 1
ATOM 1512 N N . VAL A 1 213 ? -16.783 2.922 26.170 1.00 76.06 213 VAL A N 1
ATOM 1513 C CA . VAL A 1 213 ? -16.353 2.529 27.511 1.00 76.06 213 VAL A CA 1
ATOM 1514 C C . VAL A 1 213 ? -17.638 2.264 28.285 1.00 76.06 213 VAL A C 1
ATOM 1516 O O . VAL A 1 213 ? -18.402 3.206 28.510 1.00 76.06 213 VAL A O 1
ATOM 1519 N N . PRO A 1 214 ? -17.945 1.007 28.656 1.00 66.69 214 PRO A N 1
ATOM 1520 C CA . PRO A 1 214 ? -19.052 0.777 29.552 1.00 66.69 214 PRO A CA 1
ATOM 1521 C C . PRO A 1 214 ? -18.694 1.560 30.812 1.00 66.69 214 PRO A C 1
ATOM 1523 O O . PRO A 1 214 ? -17.577 1.438 31.313 1.00 66.69 214 PRO A O 1
ATOM 1526 N N . GLU A 1 215 ? -19.612 2.363 31.332 1.00 65.00 215 GLU A N 1
ATOM 1527 C CA . GLU A 1 215 ? -19.413 3.087 32.587 1.00 65.00 215 GLU A CA 1
ATOM 1528 C C . GLU A 1 215 ? -19.988 2.319 33.805 1.00 65.00 215 GLU A C 1
ATOM 1530 O O . GLU A 1 215 ? -20.661 2.931 34.636 1.00 65.00 215 GLU A O 1
ATOM 1535 N N . PRO A 1 216 ? -19.809 0.990 34.003 1.00 61.41 216 PRO A N 1
ATOM 1536 C CA . PRO A 1 216 ? -20.446 0.313 35.128 1.00 61.41 216 PRO A CA 1
ATOM 1537 C C . PRO A 1 216 ? -19.901 0.843 36.463 1.00 61.41 216 PRO A C 1
ATOM 1539 O O . PRO A 1 216 ? -20.617 0.839 37.462 1.00 61.41 216 PRO A O 1
ATOM 1542 N N . GLY A 1 217 ? -18.672 1.374 36.470 1.00 68.38 217 GLY A N 1
ATOM 1543 C CA . GLY A 1 217 ? -18.080 2.048 37.622 1.00 68.38 217 GLY A CA 1
ATOM 1544 C C . GLY A 1 217 ? -18.746 3.384 37.959 1.00 68.38 217 GLY A C 1
ATOM 1545 O O . GLY A 1 217 ? -18.978 3.642 39.135 1.00 68.38 217 GLY A O 1
ATOM 1546 N N . SER A 1 218 ? -19.111 4.206 36.970 1.00 75.19 218 SER A N 1
ATOM 1547 C CA . SER A 1 218 ? -19.763 5.502 37.217 1.00 75.19 218 SER A CA 1
ATOM 1548 C C . SER A 1 218 ? -21.142 5.312 37.832 1.00 75.19 218 SER A C 1
ATOM 1550 O O . SER A 1 218 ? -21.475 5.967 38.815 1.00 75.19 218 SER A O 1
ATOM 1552 N N . TRP A 1 219 ? -21.918 4.353 37.317 1.00 81.00 219 TRP A N 1
ATOM 1553 C CA . TRP A 1 219 ? -23.216 3.995 37.893 1.00 81.00 219 TRP A CA 1
ATOM 1554 C C . TRP A 1 219 ? -23.069 3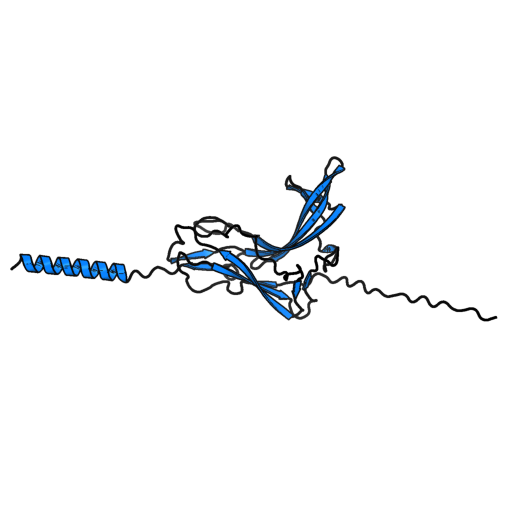.389 39.288 1.00 81.00 219 TRP A C 1
ATOM 1556 O O . TRP A 1 219 ? -23.843 3.725 40.181 1.00 81.00 219 TRP A O 1
ATOM 1566 N N . GLY A 1 220 ? -22.051 2.551 39.504 1.00 85.25 220 GLY A N 1
ATOM 1567 C CA . GLY A 1 220 ? -21.741 1.990 40.818 1.00 85.25 220 GLY A CA 1
ATOM 1568 C C . GLY A 1 220 ? -21.344 3.055 41.845 1.00 85.25 220 GLY A C 1
ATOM 1569 O O . GLY A 1 220 ? -21.875 3.066 42.953 1.00 85.25 220 GLY A O 1
ATOM 1570 N N . LEU A 1 221 ? -20.458 3.983 41.479 1.00 88.19 221 LEU A N 1
ATOM 1571 C CA . LEU A 1 221 ? -20.018 5.087 42.336 1.00 88.19 221 LEU A CA 1
ATOM 1572 C C . LEU A 1 221 ? -21.135 6.103 42.578 1.00 88.19 221 LEU A C 1
ATOM 1574 O O . LEU A 1 221 ? -21.285 6.578 43.702 1.00 88.19 221 LEU A O 1
ATOM 1578 N N . LEU A 1 222 ? -21.960 6.389 41.569 1.00 93.06 222 LEU A N 1
ATOM 1579 C CA . LEU A 1 222 ? -23.162 7.204 41.723 1.00 93.06 222 LEU A CA 1
ATOM 1580 C C . LEU A 1 222 ? -24.141 6.540 42.697 1.00 93.06 222 LEU A C 1
ATOM 1582 O O . LEU A 1 222 ? -24.606 7.191 43.628 1.00 93.06 222 LEU A O 1
ATOM 1586 N N . ALA A 1 223 ? -24.424 5.246 42.527 1.00 94.50 223 ALA A N 1
ATOM 1587 C CA . ALA A 1 223 ? -25.321 4.499 43.405 1.00 94.50 223 ALA A CA 1
ATOM 1588 C C . ALA A 1 223 ? -24.790 4.428 44.844 1.00 94.50 223 ALA A C 1
ATOM 1590 O O . ALA A 1 223 ? -25.552 4.639 45.787 1.00 94.50 223 ALA A O 1
ATOM 1591 N N . LEU A 1 224 ? -23.487 4.199 45.028 1.00 95.88 224 LEU A N 1
ATOM 1592 C CA . LEU A 1 224 ? -22.837 4.243 46.340 1.00 95.88 224 LEU A CA 1
ATOM 1593 C C . LEU A 1 224 ? -22.895 5.643 46.960 1.00 95.88 224 LEU A C 1
ATOM 1595 O O . LEU A 1 224 ? -23.213 5.772 48.142 1.00 95.88 224 LEU A O 1
ATOM 1599 N N . GLY A 1 225 ? -22.649 6.692 46.173 1.00 95.88 225 GLY A N 1
ATOM 1600 C CA . GLY A 1 225 ? -22.753 8.082 46.615 1.00 95.88 225 GLY A CA 1
ATOM 1601 C C . GLY A 1 225 ? -24.172 8.445 47.057 1.00 95.88 225 GLY A C 1
ATOM 1602 O O . GLY A 1 225 ? -24.369 8.981 48.148 1.00 95.88 225 GLY A O 1
ATOM 1603 N N . LEU A 1 226 ? -25.178 8.077 46.259 1.00 96.75 226 LEU A N 1
ATOM 1604 C CA . LEU A 1 226 ? -26.593 8.252 46.597 1.00 96.75 226 LEU A CA 1
ATOM 1605 C C . LEU A 1 226 ? -26.987 7.436 47.837 1.00 96.75 226 LEU A C 1
ATOM 1607 O O . LEU A 1 226 ? -27.695 7.946 48.706 1.00 96.75 226 LEU A O 1
ATOM 1611 N N . GLY A 1 227 ? -26.491 6.203 47.963 1.00 97.19 227 GLY A N 1
ATOM 1612 C CA . GLY A 1 227 ? -26.693 5.360 49.141 1.00 97.19 227 GLY A CA 1
ATOM 1613 C C . GLY A 1 227 ? -26.112 5.977 50.417 1.00 97.19 227 GLY A C 1
ATOM 1614 O O . GLY A 1 227 ? -26.776 5.989 51.455 1.00 97.19 227 GLY A O 1
ATOM 1615 N N . GLY A 1 228 ? -24.912 6.560 50.336 1.00 96.88 228 GLY A N 1
ATOM 1616 C CA . GLY A 1 228 ? -24.279 7.284 51.441 1.00 96.88 228 GLY A CA 1
ATOM 1617 C C . GLY A 1 228 ? -25.065 8.528 51.868 1.00 96.88 228 GLY A C 1
ATOM 1618 O O . GLY A 1 228 ? -25.307 8.727 53.059 1.00 96.88 228 GLY A O 1
ATOM 1619 N N . LEU A 1 229 ? -25.541 9.328 50.906 1.00 96.44 229 LEU A N 1
ATOM 1620 C CA . LEU A 1 229 ? -26.385 10.498 51.182 1.00 96.44 229 LEU A CA 1
ATOM 1621 C C . LEU A 1 229 ? -27.714 10.108 51.843 1.00 96.44 229 LEU A C 1
ATOM 1623 O O . LEU A 1 229 ? -28.135 10.743 52.812 1.00 96.44 229 LEU A O 1
ATOM 1627 N N . ALA A 1 230 ? -28.361 9.045 51.363 1.00 96.62 230 ALA A N 1
ATOM 1628 C CA . ALA A 1 230 ? -29.599 8.536 51.949 1.00 96.62 230 ALA A CA 1
ATOM 1629 C C . ALA A 1 230 ? -29.399 8.049 53.396 1.00 96.62 230 ALA A C 1
ATOM 1631 O O . ALA A 1 23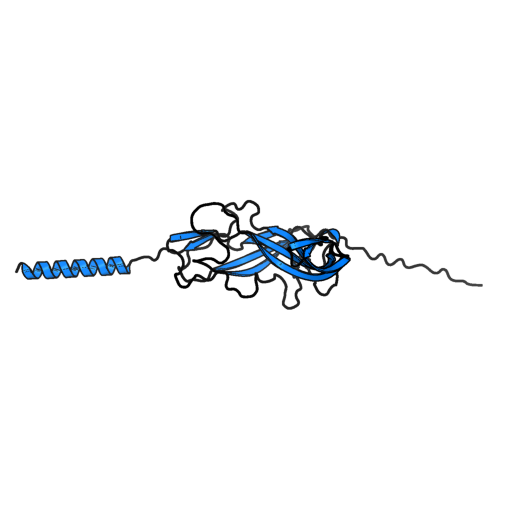0 ? -30.245 8.300 54.259 1.00 96.62 230 ALA A O 1
ATOM 1632 N N . TRP A 1 231 ? -28.271 7.392 53.684 1.00 96.88 231 TRP A N 1
ATOM 1633 C CA . TRP A 1 231 ? -27.913 6.951 55.033 1.00 96.88 231 TRP A CA 1
ATOM 1634 C C . TRP A 1 231 ? -27.706 8.125 56.000 1.00 96.88 231 TRP A C 1
ATOM 1636 O O . TRP A 1 231 ? -28.232 8.114 57.115 1.00 96.88 231 TRP A O 1
ATOM 1646 N N . GLU A 1 232 ? -26.991 9.161 55.567 1.00 96.12 232 GLU A N 1
ATOM 1647 C CA . GLU A 1 232 ? -26.734 10.350 56.385 1.00 96.12 232 GLU A CA 1
ATOM 1648 C C . GLU A 1 232 ? -28.023 11.140 56.665 1.00 96.12 232 GLU A C 1
ATOM 1650 O O . GLU A 1 232 ? -28.294 11.520 57.807 1.00 96.12 232 GLU A O 1
ATOM 1655 N N . LEU A 1 233 ? -28.887 11.312 55.658 1.00 96.12 233 LEU A N 1
ATOM 1656 C CA . LEU A 1 233 ? -30.204 11.936 55.838 1.00 96.12 233 LEU A CA 1
ATOM 1657 C C . LEU A 1 233 ? -31.096 11.148 56.807 1.00 96.12 233 LEU A C 1
ATOM 1659 O O . LEU A 1 233 ? -31.863 11.751 57.559 1.00 96.12 233 LEU A O 1
ATOM 1663 N N . ARG A 1 234 ? -30.985 9.813 56.827 1.00 95.56 234 ARG A N 1
ATOM 1664 C CA . ARG A 1 234 ? -31.693 8.967 57.795 1.00 95.56 234 ARG A CA 1
ATOM 1665 C C . ARG A 1 234 ? -31.189 9.191 59.219 1.00 95.56 234 ARG A C 1
ATOM 1667 O O . ARG A 1 234 ? -32.013 9.251 60.126 1.00 95.56 234 ARG A O 1
ATOM 1674 N N . ARG A 1 235 ? -29.875 9.343 59.423 1.00 96.25 235 ARG A N 1
ATOM 1675 C CA . ARG A 1 235 ? -29.295 9.606 60.752 1.00 96.25 235 ARG A CA 1
ATOM 1676 C C . ARG A 1 235 ? -29.734 10.940 61.349 1.00 96.25 235 ARG A C 1
ATOM 1678 O O . ARG A 1 235 ? -29.905 11.006 62.552 1.00 96.25 235 ARG A O 1
ATOM 1685 N N . ARG A 1 236 ? -29.949 11.976 60.533 1.00 92.94 236 ARG A N 1
ATOM 1686 C CA . ARG A 1 236 ? -30.345 13.317 61.015 1.00 92.94 236 ARG A CA 1
ATOM 1687 C C . ARG A 1 236 ? -31.819 13.459 61.407 1.00 92.94 236 ARG A C 1
ATOM 1689 O O . ARG A 1 236 ? -32.194 14.489 61.955 1.00 92.94 236 ARG A O 1
ATOM 1696 N N . ARG A 1 237 ? -32.666 12.484 61.067 1.00 85.81 237 ARG A N 1
ATOM 1697 C CA . ARG A 1 237 ? -34.100 12.479 61.420 1.00 85.81 237 ARG A CA 1
ATOM 1698 C C . ARG A 1 237 ? -34.407 11.730 62.720 1.00 85.81 237 ARG A C 1
ATOM 1700 O O . ARG A 1 237 ? -35.566 11.722 63.127 1.00 85.81 237 ARG A O 1
ATOM 1707 N N . ILE A 1 238 ? -33.409 11.076 63.307 1.00 69.38 238 ILE A N 1
ATOM 1708 C CA . ILE A 1 238 ? -33.478 10.368 64.591 1.00 69.38 238 ILE A CA 1
ATOM 1709 C C . ILE A 1 238 ? -32.793 11.254 65.627 1.00 69.38 238 ILE A C 1
ATOM 1711 O O . ILE A 1 238 ? -33.345 11.366 66.739 1.00 69.38 238 ILE A O 1
#

Radius of gyration: 27.96 Å; chains: 1; bounding box: 68×56×116 Å